Protein AF-A0A225WFZ2-F1 (afdb_monomer_lite)

Organism: NCBI:txid4795

InterPro domains:
  IPR001661 Glycoside hydrolase, family 37 [PF01204] (28-210)
  IPR001661 Glycoside hydrolase, family 37 [PTHR23403] (10-221)
  IPR008928 Six-hairpin glycosidase superfamily [SSF48208] (26-220)
  IPR012341 Six-hairpin glycosidase-like superfamily [G3DSA:1.50.10.10] (1-224)
  IPR018232 Glycoside hydrolase, family 37, conserved site [PS00927] (125-138)

Secondary structure (DSSP, 8-state):
-PBPTT--HHHHHHHHHHTT-STTT----SSS-HHHHHHHHHHHHBPPTTTTEEE---TT--TTS--HHHHT--SHHHHHHHHHHHHHHHHHEEEE-TTSB-SB---PPPS-GGG--SS--EE--STT--S-BHHHHHHHHHHHHHTT-HHHHHHHHHHHHHHHHHHSS--SBSBGGGTT---S--HHHHHHHHTB---SSSSPPB-HHHHHHHHHHHTT-HHHHHHT--

pLDDT: mean 89.44, std 10.03, range [39.66, 97.94]

Foldseek 3Di:
DWWDLPDDPVNLVVVCVVLLLDPVRDDDDPPDGSVRVVVVSCVVTHDDPLPQKDQAAQPQQDLPDQQPLLVPDPDPVSSVVLSVVSVCSRGQKIAGDPSIRDQFADFDQDPAPLLDAPGQIDGFPDDPTNWDFQVVLLVVLVSCVSSVNLRVSSSNLSRQLRCCVGLLARFRTRGNVSSVHHDPDCSVVSLQSSQWDDDPDDDTDGVVSSCVVSVVSVVSHVVVVVVVVD

Structure (mmCIF, N/CA/C/O backbone):
data_AF-A0A225WFZ2-F1
#
_entry.id   AF-A0A225WFZ2-F1
#
loop_
_atom_site.group_PDB
_atom_site.id
_atom_site.type_symbol
_atom_site.label_atom_id
_atom_site.label_alt_id
_atom_site.label_comp_id
_atom_site.label_asym_id
_atom_site.label_entity_id
_atom_site.label_seq_id
_atom_site.pdbx_PDB_ins_code
_atom_site.Cartn_x
_atom_site.Cartn_y
_atom_site.Cartn_z
_atom_site.occupancy
_atom_site.B_iso_or_equiv
_atom_site.auth_seq_id
_atom_site.auth_comp_id
_atom_site.auth_asym_id
_atom_site.auth_atom_id
_atom_site.pdbx_PDB_model_num
ATOM 1 N N . MET A 1 1 ? 12.101 -3.650 -13.078 1.00 80.81 1 MET A N 1
ATOM 2 C CA . MET A 1 1 ? 13.121 -3.213 -12.103 1.00 80.81 1 MET A CA 1
ATOM 3 C C . MET A 1 1 ? 13.179 -1.701 -12.153 1.00 80.81 1 MET A C 1
ATOM 5 O O . MET A 1 1 ? 12.912 -1.174 -13.231 1.00 80.81 1 MET A O 1
ATOM 9 N N . PRO A 1 2 ? 13.436 -1.016 -11.036 1.00 90.88 2 PRO A N 1
ATOM 10 C CA . PRO A 1 2 ? 13.579 0.431 -11.057 1.00 90.88 2 PRO A CA 1
ATOM 11 C C . PRO A 1 2 ? 14.776 0.852 -11.912 1.00 90.88 2 PRO A C 1
ATOM 13 O O . PRO A 1 2 ? 15.781 0.142 -11.961 1.00 90.88 2 PRO A O 1
ATOM 16 N N . ILE A 1 3 ? 14.630 1.958 -12.634 1.00 92.06 3 ILE A N 1
ATOM 17 C CA . ILE A 1 3 ? 15.695 2.518 -13.467 1.00 92.06 3 ILE A CA 1
ATOM 18 C C . ILE A 1 3 ? 16.583 3.379 -12.572 1.00 92.06 3 ILE A C 1
ATOM 20 O O . ILE A 1 3 ? 16.064 4.194 -11.803 1.00 92.06 3 ILE A O 1
ATOM 24 N N . LYS A 1 4 ? 17.904 3.212 -12.700 1.00 91.88 4 LYS A N 1
ATOM 25 C CA . LYS A 1 4 ? 18.883 4.029 -11.979 1.00 91.88 4 LYS A CA 1
ATOM 26 C C . LYS A 1 4 ? 18.702 5.507 -12.293 1.00 91.88 4 LYS A C 1
ATOM 28 O O . LYS A 1 4 ? 18.368 5.878 -13.416 1.00 91.88 4 LYS A O 1
ATOM 33 N N . GLU A 1 5 ? 18.988 6.363 -11.320 1.00 88.81 5 GLU A N 1
ATOM 34 C CA . GLU A 1 5 ? 18.829 7.818 -11.446 1.00 88.81 5 GLU A CA 1
ATOM 35 C C . GLU A 1 5 ? 19.565 8.403 -12.667 1.00 88.81 5 GLU A C 1
ATOM 37 O O . GLU A 1 5 ? 19.040 9.280 -13.355 1.00 88.81 5 GLU A O 1
ATOM 42 N N . ASN A 1 6 ? 20.745 7.859 -12.978 1.00 89.94 6 ASN A N 1
ATOM 43 C CA . ASN A 1 6 ? 21.595 8.248 -14.103 1.00 89.94 6 ASN A CA 1
ATOM 44 C C . ASN A 1 6 ? 21.261 7.535 -15.431 1.00 89.94 6 ASN A C 1
ATOM 46 O O . ASN A 1 6 ? 22.068 7.579 -16.357 1.00 89.94 6 ASN A O 1
ATOM 50 N N . SER A 1 7 ? 20.118 6.852 -15.522 1.00 92.62 7 SER A N 1
ATOM 51 C CA . SER A 1 7 ? 19.648 6.157 -16.724 1.00 92.62 7 SER A CA 1
ATOM 52 C C . SER A 1 7 ? 18.230 6.587 -17.110 1.00 92.62 7 SER A C 1
ATOM 54 O O . SER A 1 7 ? 17.421 7.026 -16.287 1.00 92.62 7 SER A O 1
ATOM 56 N N . SER A 1 8 ? 17.897 6.419 -18.388 1.00 92.19 8 SER A N 1
ATOM 57 C CA . SER A 1 8 ? 16.539 6.562 -18.914 1.00 92.19 8 SER A CA 1
ATOM 58 C C . SER A 1 8 ? 16.158 5.369 -19.789 1.00 92.19 8 SER A C 1
ATOM 60 O O . SER A 1 8 ? 17.014 4.610 -20.236 1.00 92.19 8 SER A O 1
ATOM 62 N N . ALA A 1 9 ? 14.862 5.214 -20.075 1.00 91.75 9 ALA A N 1
ATOM 63 C CA . ALA A 1 9 ? 14.393 4.179 -20.998 1.00 91.75 9 ALA A CA 1
ATOM 64 C C . ALA A 1 9 ? 15.054 4.295 -22.385 1.00 91.75 9 ALA A C 1
ATOM 66 O O . ALA A 1 9 ? 15.341 3.280 -23.013 1.00 91.75 9 ALA A O 1
ATOM 67 N N . PHE A 1 10 ? 15.331 5.520 -22.841 1.00 94.00 10 PHE A N 1
ATOM 68 C CA . PHE A 1 10 ? 16.025 5.761 -24.102 1.00 94.00 10 PHE A CA 1
ATOM 69 C C . PHE A 1 10 ? 17.489 5.308 -24.037 1.00 94.00 10 PHE A C 1
ATOM 71 O O . PHE A 1 10 ? 17.922 4.550 -24.902 1.00 94.00 10 PHE A O 1
ATOM 78 N N . ASP A 1 11 ? 18.221 5.691 -22.984 1.00 94.81 11 ASP A N 1
ATOM 79 C CA . ASP A 1 11 ? 19.631 5.307 -22.807 1.00 94.81 11 ASP A CA 1
ATOM 80 C C . ASP A 1 11 ? 19.796 3.786 -22.738 1.00 94.81 11 ASP A C 1
ATOM 82 O O . ASP A 1 11 ? 20.699 3.229 -23.357 1.00 94.81 11 ASP A O 1
ATOM 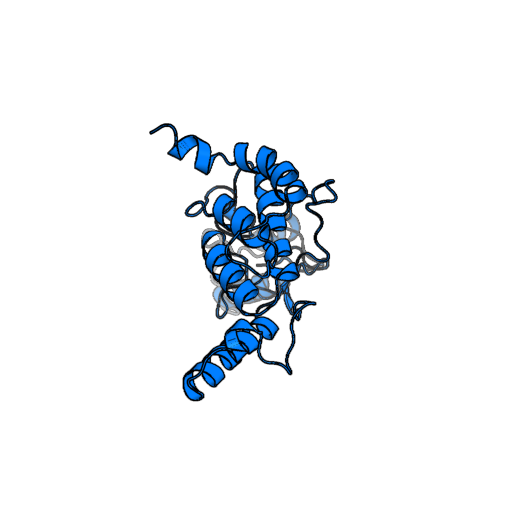86 N N . ILE A 1 12 ? 18.877 3.115 -22.035 1.00 95.38 12 ILE A N 1
ATOM 87 C CA . ILE A 1 12 ? 18.822 1.654 -21.914 1.00 95.38 12 ILE A CA 1
ATOM 88 C C . ILE A 1 12 ? 18.689 1.002 -23.291 1.00 95.38 12 ILE A C 1
ATOM 90 O O . ILE A 1 12 ? 19.426 0.070 -23.603 1.00 95.38 12 ILE A O 1
ATOM 94 N N . LEU A 1 13 ? 17.752 1.476 -24.120 1.00 95.00 13 LEU A N 1
ATOM 95 C CA . LEU A 1 13 ? 17.516 0.908 -25.449 1.00 95.00 13 LEU A CA 1
ATOM 96 C C . LEU A 1 13 ? 18.709 1.135 -26.381 1.00 95.00 13 LEU A C 1
ATOM 98 O O . LEU A 1 13 ? 19.137 0.201 -27.060 1.00 95.00 13 LEU A O 1
ATOM 102 N N . VAL A 1 14 ? 19.267 2.349 -26.380 1.00 95.62 14 VAL A N 1
ATOM 103 C CA . VAL A 1 14 ? 20.439 2.696 -27.193 1.00 95.62 14 VAL A CA 1
ATOM 104 C C . VAL A 1 14 ? 21.647 1.857 -26.790 1.00 95.62 14 VAL A C 1
ATOM 106 O O . VAL A 1 14 ? 22.334 1.316 -27.656 1.00 95.62 14 VAL A O 1
ATOM 109 N N . ASP A 1 15 ? 21.912 1.711 -25.492 1.00 95.19 15 ASP A N 1
ATOM 110 C CA . ASP A 1 15 ? 23.055 0.935 -25.025 1.00 95.19 15 ASP A CA 1
ATOM 111 C C . ASP A 1 15 ? 22.875 -0.571 -25.260 1.00 95.19 15 ASP A C 1
ATOM 113 O O . ASP A 1 15 ? 23.821 -1.244 -25.667 1.00 95.19 15 ASP A O 1
ATOM 117 N N . PHE A 1 16 ? 21.656 -1.100 -25.100 1.00 94.56 16 PHE A N 1
ATOM 118 C CA . PHE A 1 16 ? 21.354 -2.501 -25.406 1.00 94.56 16 PHE A CA 1
ATOM 119 C C . PHE A 1 16 ? 21.646 -2.842 -26.873 1.00 94.56 16 PHE A C 1
ATOM 121 O O . PHE A 1 16 ? 22.291 -3.855 -27.158 1.00 94.56 16 PHE A O 1
ATOM 128 N N . GLN A 1 17 ? 21.212 -1.972 -27.793 1.00 92.62 17 GLN A N 1
ATOM 129 C CA . GLN A 1 17 ? 21.486 -2.099 -29.226 1.00 92.62 17 GLN A CA 1
ATOM 130 C C . GLN A 1 17 ? 22.979 -1.944 -29.525 1.00 92.62 17 GLN A C 1
ATOM 132 O O . GLN A 1 17 ? 23.562 -2.771 -30.219 1.00 92.62 17 GLN A O 1
ATOM 137 N N . ARG A 1 18 ? 23.631 -0.927 -28.950 1.00 92.12 18 ARG A N 1
ATOM 138 C CA . ARG A 1 18 ? 25.067 -0.673 -29.139 1.00 92.12 18 ARG A CA 1
ATOM 139 C C . ARG A 1 18 ? 25.935 -1.852 -28.696 1.00 92.12 18 ARG A C 1
ATOM 141 O O . ARG A 1 18 ? 26.938 -2.138 -29.342 1.00 92.12 18 ARG A O 1
ATOM 148 N N . ARG A 1 19 ? 25.572 -2.515 -27.595 1.00 90.88 19 ARG A N 1
ATOM 149 C CA . ARG A 1 19 ? 26.272 -3.699 -27.076 1.00 90.88 19 ARG A CA 1
ATOM 150 C C . ARG A 1 19 ? 25.935 -4.985 -27.848 1.00 90.88 19 ARG A C 1
ATOM 152 O O . ARG A 1 19 ? 26.548 -6.008 -27.569 1.00 90.88 19 ARG A O 1
ATOM 159 N N . GLY A 1 20 ? 24.980 -4.960 -28.785 1.00 90.00 20 GLY A N 1
ATOM 160 C CA . GLY A 1 20 ? 24.591 -6.135 -29.574 1.00 90.00 20 GLY A CA 1
ATOM 161 C C . GLY A 1 20 ? 24.057 -7.285 -28.715 1.00 90.00 20 GLY A C 1
ATOM 162 O O . GLY A 1 20 ? 24.316 -8.452 -28.999 1.00 90.00 20 GLY A O 1
ATOM 163 N N . LEU A 1 21 ? 23.353 -6.968 -27.620 1.00 89.88 21 LEU A N 1
ATOM 164 C CA . LEU A 1 21 ? 22.923 -7.966 -26.629 1.00 89.88 21 LEU A CA 1
ATOM 165 C C . LEU A 1 21 ? 21.681 -8.756 -27.056 1.00 89.88 21 LEU A C 1
ATOM 167 O O . LEU A 1 21 ? 21.319 -9.731 -26.392 1.00 89.88 21 LEU A O 1
ATOM 171 N N . ALA A 1 22 ? 21.022 -8.356 -28.145 1.00 88.19 22 ALA A N 1
ATOM 172 C CA . ALA A 1 22 ? 19.899 -9.085 -28.712 1.00 88.19 22 ALA A CA 1
ATOM 173 C C . ALA A 1 22 ? 20.346 -10.470 -29.203 1.00 88.19 22 ALA A C 1
ATOM 175 O O . ALA A 1 22 ? 21.325 -10.590 -29.931 1.00 88.19 22 ALA A O 1
ATOM 176 N N . MET A 1 23 ? 19.584 -11.519 -28.884 1.00 82.44 23 MET A N 1
ATOM 177 C CA . MET A 1 23 ? 19.899 -12.894 -29.310 1.00 82.44 23 MET A CA 1
ATOM 178 C C . MET A 1 23 ? 20.019 -13.058 -30.834 1.00 82.44 23 MET A C 1
ATOM 180 O O . MET A 1 23 ? 20.709 -13.957 -31.299 1.00 82.44 23 MET A O 1
ATOM 184 N N . THR A 1 24 ? 19.344 -12.208 -31.610 1.00 84.12 24 THR A N 1
ATOM 185 C CA . THR A 1 24 ? 19.382 -12.202 -33.080 1.00 84.12 24 THR A CA 1
ATOM 186 C C . THR A 1 24 ? 20.656 -11.588 -33.657 1.00 84.12 24 THR A C 1
ATOM 188 O O . THR A 1 24 ? 20.984 -11.852 -34.808 1.00 84.12 24 THR A O 1
ATOM 191 N N . GLU A 1 25 ? 21.350 -10.760 -32.880 1.00 76.62 25 GLU A N 1
ATOM 192 C CA . GLU A 1 25 ? 22.523 -9.984 -33.308 1.00 76.62 25 GLU A CA 1
ATOM 193 C C . GLU A 1 25 ? 23.795 -10.402 -32.559 1.00 76.62 25 GLU A C 1
ATOM 195 O O . GLU A 1 25 ? 24.901 -10.052 -32.973 1.00 76.62 25 GLU A O 1
ATOM 200 N N . TYR A 1 26 ? 23.646 -11.170 -31.476 1.00 77.94 26 TYR A N 1
ATOM 201 C CA . TYR A 1 26 ? 24.745 -11.593 -30.626 1.00 77.94 26 TYR A CA 1
ATOM 202 C C . TYR A 1 26 ? 25.747 -12.459 -31.391 1.00 77.94 26 TYR A C 1
ATOM 204 O O . TYR A 1 26 ? 25.416 -13.517 -31.933 1.00 77.94 26 TYR A O 1
ATOM 212 N N . GLN A 1 27 ? 27.006 -12.031 -31.366 1.00 75.12 27 GLN A N 1
ATOM 213 C CA . GLN A 1 27 ? 28.135 -12.816 -31.841 1.00 75.12 27 GLN A CA 1
ATOM 214 C C . GLN A 1 27 ? 28.901 -13.367 -30.633 1.00 75.12 27 GLN A C 1
ATOM 216 O O . GLN A 1 27 ? 29.297 -12.581 -29.768 1.00 75.12 27 GLN A O 1
ATOM 221 N N . PRO A 1 28 ? 29.125 -14.693 -30.547 1.00 74.19 28 PRO A N 1
ATOM 222 C CA . PRO A 1 28 ? 29.852 -15.295 -29.437 1.00 74.19 28 PRO A CA 1
ATOM 223 C C . PRO A 1 28 ? 31.222 -14.642 -29.247 1.00 74.19 28 PRO A C 1
ATOM 225 O O . PRO A 1 28 ? 32.071 -14.684 -30.136 1.00 74.19 28 PRO A O 1
ATOM 228 N N . ASN A 1 29 ? 31.436 -14.052 -28.073 1.00 70.31 29 ASN A N 1
ATOM 229 C CA . ASN A 1 29 ? 32.726 -13.499 -27.679 1.00 70.31 29 ASN A CA 1
ATOM 230 C C . ASN A 1 29 ? 33.483 -14.538 -26.841 1.00 70.31 29 ASN A C 1
ATOM 232 O O . ASN A 1 29 ? 32.938 -15.095 -25.891 1.00 70.31 29 ASN A O 1
ATOM 236 N N . THR A 1 30 ? 34.750 -14.793 -27.171 1.00 63.47 30 THR A N 1
ATOM 237 C CA . THR A 1 30 ? 35.606 -15.742 -26.444 1.00 63.47 30 THR A CA 1
ATOM 238 C C . THR A 1 30 ? 36.099 -15.217 -25.092 1.00 63.47 30 THR A C 1
ATOM 240 O O . THR A 1 30 ? 36.631 -15.999 -24.311 1.00 63.47 30 THR A O 1
ATOM 243 N N . GLN A 1 31 ? 35.973 -13.912 -24.817 1.00 78.00 31 GLN A N 1
ATOM 244 C CA . GLN A 1 31 ? 36.449 -13.286 -23.575 1.00 78.00 31 GLN A CA 1
ATOM 245 C C . GLN A 1 31 ? 35.377 -13.169 -22.486 1.00 78.00 31 GLN A C 1
ATOM 247 O O . GLN A 1 31 ? 35.704 -13.307 -21.311 1.00 78.00 31 GLN A O 1
ATOM 252 N N . GLU A 1 32 ? 34.119 -12.917 -22.856 1.00 83.00 32 GLU A N 1
ATOM 253 C CA . GLU A 1 32 ? 33.027 -12.716 -21.898 1.00 83.00 32 GLU A CA 1
ATOM 254 C C . GLU A 1 32 ? 31.735 -13.380 -22.408 1.00 83.00 32 GLU A C 1
ATOM 256 O O . GLU A 1 32 ? 31.212 -12.979 -23.458 1.00 83.00 32 GLU A O 1
ATOM 261 N N . PRO A 1 33 ? 31.208 -14.385 -21.687 1.00 89.75 33 PRO A N 1
ATOM 262 C CA . PRO A 1 33 ? 29.931 -15.016 -21.999 1.00 89.75 33 PRO A CA 1
ATOM 263 C C . PRO A 1 33 ? 28.766 -14.018 -22.076 1.00 89.75 33 PRO A C 1
ATOM 265 O O . PRO A 1 33 ? 28.756 -12.990 -21.399 1.00 89.75 33 PRO A O 1
ATOM 268 N N . HIS A 1 34 ? 27.752 -14.331 -22.889 1.00 89.12 34 HIS A N 1
ATOM 269 C CA . HIS A 1 34 ? 26.573 -13.470 -23.080 1.00 89.12 34 HIS A CA 1
ATOM 270 C C . HIS A 1 34 ? 25.828 -13.161 -21.777 1.00 89.12 34 HIS A C 1
ATOM 272 O O . HIS A 1 34 ? 25.374 -12.036 -21.579 1.00 89.12 34 HIS A O 1
ATOM 278 N N . ASP A 1 35 ? 25.722 -14.136 -20.872 1.00 91.12 35 ASP A N 1
ATOM 279 C CA . ASP A 1 35 ? 25.023 -13.965 -19.600 1.00 91.12 35 ASP A CA 1
ATOM 280 C C . ASP A 1 35 ? 25.728 -12.959 -18.685 1.00 91.12 35 ASP A C 1
ATOM 282 O O . ASP A 1 35 ? 25.054 -12.182 -18.010 1.00 91.12 35 ASP A O 1
ATOM 286 N N . GLU A 1 36 ? 27.060 -12.904 -18.706 1.00 92.50 36 GLU A N 1
ATOM 287 C CA . GLU A 1 36 ? 27.821 -11.918 -17.936 1.00 92.50 36 GLU A CA 1
ATOM 288 C C . GLU A 1 36 ? 27.677 -10.505 -18.517 1.00 92.50 36 GLU A C 1
ATOM 290 O O . GLU A 1 36 ? 27.424 -9.549 -17.777 1.00 92.50 36 GLU A O 1
ATOM 295 N N . GLN A 1 37 ? 27.677 -10.378 -19.848 1.00 92.50 37 GLN A N 1
ATOM 296 C CA . GLN A 1 37 ? 27.388 -9.107 -20.521 1.00 92.50 37 GLN A CA 1
ATOM 297 C C . GLN A 1 37 ? 25.975 -8.595 -20.190 1.00 92.50 37 GLN A C 1
ATOM 299 O O . GLN A 1 37 ? 25.789 -7.402 -19.930 1.00 92.50 37 GLN A O 1
ATOM 304 N N . LEU A 1 38 ? 24.981 -9.492 -20.142 1.00 93.31 38 LEU A N 1
ATOM 305 C CA . LEU A 1 38 ? 23.614 -9.169 -19.729 1.00 93.31 38 LEU A CA 1
ATOM 306 C C . LEU A 1 38 ? 23.535 -8.767 -18.252 1.00 93.31 38 LEU A C 1
ATOM 308 O O . LEU A 1 38 ? 22.867 -7.783 -17.934 1.00 93.31 38 LEU A O 1
ATOM 312 N N . ARG A 1 39 ? 24.217 -9.480 -17.344 1.00 94.38 39 ARG A N 1
ATOM 313 C CA . ARG A 1 39 ? 24.268 -9.106 -15.918 1.00 94.38 39 ARG A CA 1
ATOM 314 C C . ARG A 1 39 ? 24.867 -7.720 -15.735 1.00 94.38 39 ARG A C 1
ATOM 316 O O . ARG A 1 39 ? 24.306 -6.916 -14.992 1.00 94.38 39 ARG A O 1
ATOM 323 N N . ARG A 1 40 ? 25.956 -7.419 -16.443 1.00 94.50 40 ARG A N 1
ATOM 324 C CA . ARG A 1 40 ? 26.591 -6.101 -16.417 1.00 94.50 40 ARG A CA 1
ATOM 325 C C . ARG A 1 40 ? 25.677 -5.018 -16.980 1.00 94.50 40 ARG A C 1
ATOM 327 O O . ARG A 1 40 ? 25.515 -3.987 -16.344 1.00 94.50 40 ARG A O 1
ATOM 334 N N . PHE A 1 41 ? 25.019 -5.265 -18.112 1.00 95.44 41 PHE A N 1
ATOM 335 C CA . PHE A 1 41 ? 24.021 -4.343 -18.661 1.00 95.44 41 PHE A CA 1
ATOM 336 C C . PHE A 1 41 ? 22.888 -4.060 -17.665 1.00 95.44 41 PHE A C 1
ATOM 338 O O . PHE A 1 41 ? 22.532 -2.904 -17.442 1.00 95.44 41 PHE A O 1
ATOM 345 N N . ILE A 1 42 ? 22.357 -5.101 -17.014 1.00 95.31 42 ILE A N 1
ATOM 346 C CA . ILE A 1 42 ? 21.333 -4.940 -15.978 1.00 95.31 42 ILE A CA 1
ATOM 347 C C . ILE A 1 42 ? 21.879 -4.092 -14.826 1.00 95.31 42 ILE A C 1
ATOM 349 O O . ILE A 1 42 ? 21.222 -3.142 -14.405 1.00 95.31 42 ILE A O 1
ATOM 353 N N . HIS A 1 43 ? 23.081 -4.404 -14.343 1.00 95.00 43 HIS A N 1
ATOM 354 C CA . HIS A 1 43 ? 23.731 -3.661 -13.272 1.00 95.00 43 HIS A CA 1
ATOM 355 C C . HIS A 1 43 ? 23.980 -2.194 -13.644 1.00 95.00 43 HIS A C 1
ATOM 357 O O . HIS A 1 43 ? 23.844 -1.327 -12.789 1.00 95.00 43 HIS A O 1
ATOM 363 N N . ASP A 1 44 ? 24.327 -1.881 -14.888 1.00 95.25 44 ASP A N 1
ATOM 364 C CA . ASP A 1 44 ? 24.638 -0.512 -15.309 1.00 95.25 44 ASP A CA 1
ATOM 365 C C . ASP A 1 44 ? 23.394 0.394 -15.330 1.00 95.25 44 ASP A C 1
ATOM 367 O O . ASP A 1 44 ? 23.517 1.596 -15.092 1.00 95.25 44 ASP A O 1
ATOM 371 N N . HIS A 1 45 ? 22.201 -0.175 -15.536 1.00 95.25 45 HIS A N 1
ATOM 372 C CA . HIS A 1 45 ? 20.978 0.594 -15.793 1.00 95.25 45 HIS A CA 1
ATOM 373 C C . HIS A 1 45 ? 19.847 0.438 -14.776 1.00 95.25 45 HIS A C 1
ATOM 375 O O . HIS A 1 45 ? 18.989 1.320 -14.676 1.00 95.25 45 HIS A O 1
ATOM 381 N N . PHE A 1 46 ? 19.804 -0.669 -14.038 1.00 95.00 46 PHE A N 1
ATOM 382 C CA . PHE A 1 46 ? 18.693 -0.985 -13.147 1.00 95.00 46 PHE A CA 1
ATOM 383 C C . PHE A 1 46 ? 19.160 -1.132 -11.707 1.00 95.00 46 PHE A C 1
ATOM 385 O O . PHE A 1 46 ? 20.207 -1.713 -11.418 1.00 95.00 46 PHE A O 1
ATOM 392 N N . ASP A 1 47 ? 18.340 -0.631 -10.793 1.00 93.19 47 ASP A N 1
ATOM 393 C CA . ASP A 1 47 ? 18.505 -0.899 -9.374 1.00 93.19 47 ASP A CA 1
ATOM 394 C C . ASP A 1 47 ? 17.921 -2.271 -9.004 1.00 93.19 47 ASP A C 1
ATOM 396 O O . ASP A 1 47 ? 17.030 -2.792 -9.697 1.00 93.19 47 ASP A O 1
ATOM 400 N N . PRO A 1 48 ? 18.377 -2.866 -7.884 1.00 91.44 48 PRO A N 1
ATOM 401 C CA . PRO A 1 48 ? 17.762 -4.068 -7.344 1.00 91.44 48 PRO A CA 1
ATOM 402 C C . PRO A 1 48 ? 16.243 -3.897 -7.188 1.00 91.44 48 PRO A C 1
ATOM 404 O O . PRO A 1 48 ? 15.769 -2.829 -6.797 1.00 91.44 48 PRO A O 1
ATOM 407 N N . PRO A 1 49 ? 15.427 -4.928 -7.463 1.00 88.69 49 PRO A N 1
ATOM 408 C CA . PRO A 1 49 ? 13.987 -4.755 -7.356 1.00 88.69 49 PRO A CA 1
ATOM 409 C C . PRO A 1 49 ? 13.573 -4.392 -5.915 1.00 88.69 49 PRO A C 1
ATOM 411 O O . PRO A 1 49 ? 14.100 -4.948 -4.954 1.00 88.69 49 PRO A O 1
ATOM 414 N N . GLY A 1 50 ? 12.597 -3.499 -5.752 1.00 87.75 50 GLY A N 1
ATOM 415 C CA . GLY A 1 50 ? 12.125 -3.032 -4.442 1.00 87.75 50 GLY A CA 1
ATOM 416 C C . GLY A 1 50 ? 12.842 -1.806 -3.875 1.00 87.75 50 GLY A C 1
ATOM 417 O O . GLY A 1 50 ? 12.390 -1.297 -2.858 1.00 87.75 50 GLY A O 1
ATOM 418 N N . THR A 1 51 ? 13.895 -1.289 -4.521 1.00 91.31 51 THR A N 1
ATOM 419 C CA . THR A 1 51 ? 14.515 -0.002 -4.134 1.00 91.31 51 THR A CA 1
ATOM 420 C C . THR A 1 51 ? 13.580 1.196 -4.301 1.00 91.31 51 THR A C 1
ATOM 422 O O . THR A 1 51 ? 13.814 2.251 -3.714 1.00 91.31 51 THR A O 1
ATOM 425 N N . ASP A 1 52 ? 12.496 1.029 -5.062 1.00 90.31 52 ASP A N 1
ATOM 426 C CA . ASP A 1 52 ? 11.439 2.022 -5.236 1.00 90.31 52 ASP A CA 1
ATOM 427 C C . ASP A 1 52 ? 10.485 2.137 -4.035 1.00 90.31 52 ASP A C 1
ATOM 429 O O . ASP A 1 52 ? 9.620 3.013 -4.021 1.00 90.31 52 ASP A O 1
ATOM 433 N N . LEU A 1 53 ? 10.674 1.316 -2.998 1.00 91.88 53 LEU A N 1
ATOM 434 C CA . LEU A 1 53 ? 9.959 1.406 -1.730 1.00 91.88 5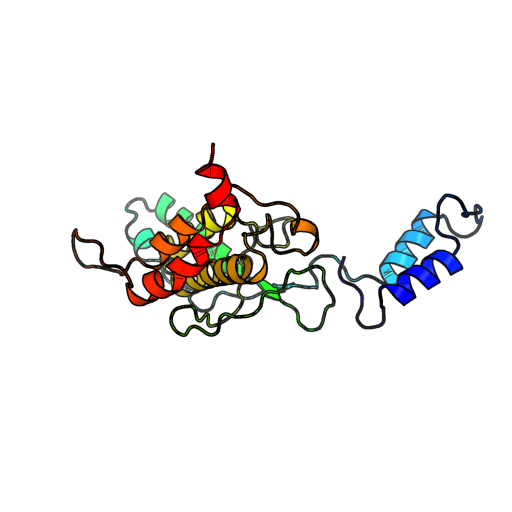3 LEU A CA 1
ATOM 435 C C . LEU A 1 53 ? 10.928 1.546 -0.555 1.00 91.88 53 LEU A C 1
ATOM 437 O O . LEU A 1 53 ? 11.925 0.832 -0.463 1.00 91.88 53 LEU A O 1
ATOM 441 N N . LEU A 1 54 ? 10.586 2.416 0.393 1.00 92.81 54 LEU A N 1
ATOM 442 C CA . LEU A 1 54 ? 11.288 2.545 1.668 1.00 92.81 54 LEU A CA 1
ATOM 443 C C . LEU A 1 54 ? 10.474 1.871 2.778 1.00 92.81 54 LEU A C 1
ATOM 445 O O . LEU A 1 54 ? 9.247 2.009 2.789 1.00 92.81 54 LEU A O 1
ATOM 449 N N . PRO A 1 55 ? 11.115 1.146 3.712 1.00 94.50 55 PRO A N 1
ATOM 450 C CA . PRO A 1 55 ? 10.429 0.633 4.889 1.00 94.50 55 PRO A CA 1
ATOM 451 C C . PRO A 1 55 ? 9.955 1.790 5.773 1.00 94.50 55 PRO A C 1
ATOM 453 O O . PRO A 1 55 ? 10.665 2.780 5.948 1.00 94.50 55 PRO A O 1
ATOM 456 N N . ILE A 1 56 ? 8.766 1.647 6.351 1.00 94.81 56 ILE A N 1
ATOM 457 C CA . ILE A 1 56 ? 8.233 2.569 7.352 1.00 94.81 56 ILE A CA 1
ATOM 458 C C . ILE A 1 56 ? 7.501 1.781 8.436 1.00 94.81 56 ILE A C 1
ATOM 460 O O . ILE A 1 56 ? 6.831 0.791 8.144 1.00 94.81 56 ILE A O 1
ATOM 464 N N . THR A 1 57 ? 7.592 2.248 9.677 1.00 95.12 57 THR A N 1
ATOM 465 C CA . THR A 1 57 ? 6.678 1.820 10.738 1.00 95.12 57 THR A CA 1
ATOM 466 C C . THR A 1 57 ? 5.392 2.637 10.611 1.00 95.12 57 THR A C 1
ATOM 468 O O . THR A 1 57 ? 5.485 3.868 10.623 1.00 95.12 57 THR A O 1
ATOM 471 N N . PRO A 1 58 ? 4.208 2.013 10.482 1.00 94.50 58 PRO A N 1
ATOM 472 C CA . PRO A 1 58 ? 2.951 2.755 10.467 1.00 94.50 58 PRO A CA 1
ATOM 473 C C . PRO A 1 58 ? 2.811 3.635 11.717 1.00 94.50 58 PRO A C 1
ATOM 475 O O . PRO A 1 58 ? 3.237 3.259 12.804 1.00 94.50 58 PRO A O 1
ATOM 478 N N . PHE A 1 59 ? 2.263 4.834 11.563 1.00 92.00 59 PHE A N 1
ATOM 479 C CA . PHE A 1 59 ? 2.345 5.890 12.581 1.00 92.00 59 PHE A CA 1
ATOM 480 C C . PHE A 1 59 ? 1.451 5.641 13.807 1.00 92.00 59 PHE A C 1
ATOM 482 O O . PHE A 1 59 ? 1.722 6.189 14.870 1.00 92.00 59 PHE A O 1
ATOM 489 N N . ASP A 1 60 ? 0.406 4.827 13.664 1.00 94.00 60 ASP A N 1
ATOM 490 C CA . ASP A 1 60 ? -0.493 4.386 14.735 1.00 94.00 60 ASP A CA 1
ATOM 491 C C . ASP A 1 60 ? -0.112 3.003 15.302 1.00 94.00 60 ASP A C 1
ATOM 493 O O . ASP A 1 60 ? -0.834 2.449 16.125 1.00 94.00 60 ASP A O 1
ATOM 497 N N . TYR A 1 61 ? 1.037 2.442 14.905 1.00 95.12 61 TYR A N 1
ATOM 498 C CA . TYR A 1 61 ? 1.551 1.191 15.464 1.00 95.12 61 TYR A CA 1
ATOM 499 C C . TYR A 1 61 ? 2.033 1.363 16.914 1.00 95.12 61 TYR A C 1
ATOM 501 O O . TYR A 1 61 ? 2.802 2.278 17.221 1.00 95.12 61 TYR A O 1
ATOM 509 N N . GLN A 1 62 ? 1.661 0.426 17.791 1.00 92.62 62 GLN A N 1
ATOM 510 C CA . GLN A 1 62 ? 2.021 0.438 19.211 1.00 92.62 62 GLN A CA 1
ATOM 511 C C . GLN A 1 62 ? 2.758 -0.845 19.618 1.00 92.62 62 GLN A C 1
ATOM 513 O O . GLN A 1 62 ? 2.156 -1.876 19.880 1.00 92.62 62 GLN A O 1
ATOM 518 N N . SER A 1 63 ? 4.085 -0.781 19.753 1.00 90.56 63 SER A N 1
ATOM 519 C CA . SER A 1 63 ? 4.915 -1.974 20.004 1.00 90.56 63 SER A CA 1
ATOM 520 C C . SER A 1 63 ? 4.853 -2.546 21.424 1.00 90.56 63 SER A C 1
ATOM 522 O O . SER A 1 63 ? 5.308 -3.669 21.643 1.00 90.56 63 SER A O 1
ATOM 524 N N . LEU A 1 64 ? 4.370 -1.774 22.402 1.00 87.19 64 LEU A N 1
ATOM 525 C CA . LEU A 1 64 ? 4.494 -2.099 23.830 1.00 87.19 64 LEU A CA 1
ATOM 526 C C . LEU A 1 64 ? 3.192 -2.575 24.479 1.00 87.19 64 LEU A C 1
ATOM 528 O O . LEU A 1 64 ? 3.225 -3.057 25.611 1.00 87.19 64 LEU A O 1
ATOM 532 N N . PHE A 1 65 ? 2.059 -2.444 23.791 1.00 89.19 65 PHE A N 1
ATOM 533 C CA . PHE A 1 65 ? 0.744 -2.718 24.358 1.00 89.19 65 PHE A CA 1
ATOM 534 C C . PHE A 1 65 ? -0.012 -3.717 23.498 1.00 89.19 65 PHE A C 1
ATOM 536 O O . PHE A 1 65 ? 0.069 -3.686 22.275 1.00 89.19 65 PHE A O 1
ATOM 543 N N . HIS A 1 66 ? -0.770 -4.595 24.150 1.00 88.56 66 HIS A N 1
ATOM 544 C CA . HIS A 1 66 ? -1.714 -5.447 23.444 1.00 88.56 66 HIS A CA 1
ATOM 545 C C . HIS A 1 66 ? -2.857 -4.571 22.914 1.00 88.56 66 HIS A C 1
ATOM 547 O O . HIS A 1 66 ? -3.483 -3.880 23.724 1.00 88.56 66 HIS A O 1
ATOM 553 N N . PRO A 1 67 ? -3.169 -4.622 21.606 1.00 93.69 67 PRO A N 1
ATOM 554 C CA . PRO A 1 67 ? -4.375 -3.994 21.075 1.00 93.69 67 PRO A CA 1
ATOM 555 C C . PRO A 1 67 ? -5.615 -4.442 21.862 1.00 93.69 67 PRO A C 1
ATOM 557 O O . PRO A 1 67 ? -5.647 -5.602 22.284 1.00 93.69 67 PRO A O 1
ATOM 560 N N . PRO A 1 68 ? -6.658 -3.610 22.048 1.00 92.19 68 PRO A N 1
ATOM 561 C CA . PRO A 1 68 ? -7.792 -3.944 22.915 1.00 92.19 68 PRO A CA 1
ATOM 562 C C . PRO A 1 68 ? -8.449 -5.297 22.602 1.00 92.19 68 PRO A C 1
ATOM 564 O O . PRO A 1 68 ? -8.752 -6.065 23.515 1.00 92.19 68 PRO A O 1
ATOM 567 N N . MET A 1 69 ? -8.602 -5.637 21.316 1.00 90.25 69 MET A N 1
ATOM 568 C CA . MET A 1 69 ? -9.145 -6.936 20.900 1.00 90.25 69 MET A CA 1
ATOM 569 C C . MET A 1 69 ? -8.219 -8.107 21.251 1.00 90.25 69 MET A C 1
ATOM 571 O O . MET A 1 69 ? -8.694 -9.157 21.674 1.00 90.25 69 MET A O 1
ATOM 575 N N . VAL A 1 70 ? -6.903 -7.923 21.115 1.00 93.44 70 VAL A N 1
ATOM 576 C CA . VAL A 1 70 ? -5.897 -8.929 21.484 1.00 93.44 70 VAL A CA 1
ATOM 577 C C . VAL A 1 70 ? -5.835 -9.086 23.005 1.00 93.44 70 VAL A C 1
ATOM 579 O O . VAL A 1 70 ? -5.792 -10.203 23.511 1.00 93.44 70 VAL A O 1
ATOM 582 N N . ALA A 1 71 ? -5.894 -7.981 23.752 1.00 93.75 71 ALA A N 1
ATOM 583 C CA . ALA A 1 71 ? -5.892 -7.978 25.212 1.00 93.75 71 ALA A CA 1
ATOM 584 C C . ALA A 1 71 ? -7.092 -8.738 25.808 1.00 93.75 71 ALA A C 1
ATOM 586 O O . ALA A 1 71 ? -6.963 -9.336 26.876 1.00 93.75 71 ALA A O 1
ATOM 587 N N . GLY A 1 72 ? -8.234 -8.741 25.109 1.00 94.00 72 GLY A N 1
ATOM 588 C CA . GLY A 1 72 ? -9.449 -9.457 25.502 1.00 94.00 72 GLY A CA 1
ATOM 589 C C . GLY A 1 72 ? -9.408 -10.981 25.315 1.00 94.00 72 GLY A C 1
ATOM 590 O O . GLY A 1 72 ? -10.331 -11.665 25.765 1.00 94.00 72 GLY A O 1
ATOM 591 N N . ILE A 1 73 ? -8.370 -11.533 24.675 1.00 95.38 73 ILE A N 1
ATOM 592 C CA . ILE A 1 73 ? -8.206 -12.983 24.507 1.00 95.38 73 ILE A CA 1
ATOM 593 C C . ILE A 1 73 ? -7.858 -13.608 25.867 1.00 95.38 73 ILE A C 1
ATOM 595 O O . ILE A 1 73 ? -6.867 -13.242 26.499 1.00 95.38 73 ILE A O 1
ATOM 599 N N . GLN A 1 74 ? -8.694 -14.551 26.314 1.00 96.94 74 GLN A N 1
ATOM 600 C CA . GLN A 1 74 ? -8.566 -15.201 27.626 1.00 96.94 74 GLN A CA 1
ATOM 601 C C . GLN A 1 74 ? -7.406 -16.197 27.684 1.00 96.94 74 GLN A C 1
ATOM 603 O O . GLN A 1 74 ? -6.719 -16.293 28.697 1.00 96.94 74 GLN A O 1
ATOM 608 N N . ASP A 1 75 ? -7.202 -16.940 26.598 1.00 97.94 75 ASP A N 1
ATOM 609 C CA . ASP A 1 75 ? -6.122 -17.912 26.485 1.00 97.94 75 ASP A CA 1
ATOM 610 C C . ASP A 1 75 ? -4.778 -17.196 26.281 1.00 97.94 75 ASP A C 1
ATOM 612 O O . ASP A 1 75 ? -4.619 -16.387 25.364 1.00 97.94 75 ASP A O 1
ATOM 616 N N . GLU A 1 76 ? -3.813 -17.467 27.159 1.00 97.00 76 GLU A N 1
ATOM 617 C CA . GLU A 1 76 ? -2.530 -16.765 27.174 1.00 97.00 76 GLU A CA 1
ATOM 618 C C . GLU A 1 76 ? -1.650 -17.102 25.963 1.00 97.00 76 GLU A C 1
ATOM 620 O O . GLU A 1 76 ? -0.979 -16.209 25.440 1.00 97.00 76 GLU A O 1
ATOM 625 N N . GLU A 1 77 ? -1.689 -18.348 25.483 1.00 97.50 77 GLU A N 1
ATOM 626 C CA . GLU A 1 77 ? -0.926 -18.787 24.312 1.00 97.50 77 GLU A CA 1
ATOM 627 C C . GLU A 1 77 ? -1.478 -18.125 23.047 1.00 97.50 77 GLU A C 1
ATOM 629 O O . GLU A 1 77 ? -0.727 -17.520 22.277 1.00 97.50 77 GLU A O 1
ATOM 634 N N . LEU A 1 78 ? -2.804 -18.142 22.875 1.00 96.69 78 LEU A N 1
ATOM 635 C CA . LEU A 1 78 ? -3.460 -17.488 21.743 1.00 96.69 78 LEU A CA 1
ATOM 636 C C . LEU A 1 78 ? -3.288 -15.969 21.775 1.00 96.69 78 LEU A C 1
ATOM 638 O O . LEU A 1 78 ? -3.100 -15.351 20.726 1.00 96.69 78 LEU A O 1
ATOM 642 N N . ARG A 1 79 ? -3.317 -15.357 22.963 1.00 96.88 79 ARG A N 1
ATOM 643 C CA . ARG A 1 79 ? -3.045 -13.925 23.127 1.00 96.88 79 ARG A CA 1
ATOM 644 C C . ARG A 1 79 ? -1.608 -13.582 22.740 1.00 96.88 79 ARG A C 1
ATOM 646 O O . ARG A 1 79 ? -1.398 -12.599 22.031 1.00 96.88 79 ARG A O 1
ATOM 653 N N . GLY A 1 80 ? -0.638 -14.390 23.170 1.00 96.19 80 GLY A N 1
ATOM 654 C CA . GLY A 1 80 ? 0.769 -14.234 22.799 1.00 96.19 80 GLY A CA 1
ATOM 655 C C . GLY A 1 80 ? 0.973 -14.346 21.290 1.00 96.19 80 GLY A C 1
ATOM 656 O O . GLY A 1 80 ? 1.548 -13.448 20.678 1.00 96.19 80 GLY A O 1
ATOM 657 N N . TRP A 1 81 ? 0.404 -15.382 20.673 1.00 96.50 81 TRP A N 1
ATOM 658 C CA . TRP A 1 81 ? 0.440 -15.575 19.223 1.00 96.50 81 TRP A CA 1
ATOM 659 C C . TRP A 1 81 ? -0.206 -14.413 18.451 1.00 96.50 81 TRP A C 1
ATOM 661 O O . TRP A 1 81 ? 0.369 -13.906 17.487 1.00 96.50 81 TRP A O 1
ATOM 671 N N . ALA A 1 82 ? -1.374 -13.933 18.890 1.00 95.81 82 ALA A N 1
ATOM 672 C CA . ALA A 1 82 ? -2.045 -12.790 18.271 1.00 95.81 82 ALA A CA 1
ATOM 673 C C . ALA A 1 82 ? -1.223 -11.496 18.406 1.00 95.81 82 ALA A C 1
ATOM 675 O O . ALA A 1 82 ? -1.184 -10.680 17.482 1.00 95.81 82 ALA A O 1
ATOM 676 N N . PHE A 1 83 ? -0.520 -11.315 19.525 1.00 96.06 83 PHE A N 1
ATOM 677 C CA . PHE A 1 83 ? 0.403 -10.196 19.692 1.00 96.06 83 PHE A CA 1
ATOM 678 C C . PHE A 1 83 ? 1.653 -10.334 18.815 1.00 96.06 83 PHE A C 1
ATOM 680 O O . PHE A 1 83 ? 2.150 -9.339 18.289 1.00 96.06 83 PHE A O 1
ATOM 687 N N . ASP A 1 84 ? 2.144 -11.550 18.585 1.00 95.19 84 ASP A N 1
ATOM 688 C CA . ASP A 1 84 ? 3.229 -11.779 17.632 1.00 95.19 84 ASP A CA 1
ATOM 689 C C . ASP A 1 84 ? 2.810 -11.449 16.196 1.00 95.19 84 ASP A C 1
ATOM 691 O O . ASP A 1 84 ? 3.599 -10.847 15.468 1.00 95.19 84 ASP A O 1
ATOM 695 N N . LEU A 1 85 ? 1.558 -11.724 15.806 1.00 94.06 85 LEU A N 1
ATOM 696 C CA . LEU A 1 85 ? 1.013 -11.249 14.529 1.00 94.06 85 LEU A CA 1
ATOM 697 C C . LEU A 1 85 ? 0.971 -9.720 14.449 1.00 94.06 85 LEU A C 1
ATOM 699 O O . LEU A 1 85 ? 1.375 -9.154 13.434 1.00 94.06 85 LEU A O 1
ATOM 703 N N . HIS A 1 86 ? 0.540 -9.045 15.519 1.00 95.81 86 HIS A N 1
ATOM 704 C CA . HIS A 1 86 ? 0.534 -7.581 15.585 1.00 95.81 86 HIS A CA 1
ATOM 705 C C . HIS A 1 86 ? 1.928 -6.987 15.319 1.00 95.81 86 HIS A C 1
ATOM 707 O O . HIS A 1 86 ? 2.067 -6.030 14.555 1.00 95.81 86 HIS A O 1
ATOM 713 N N . LYS A 1 87 ? 2.986 -7.592 15.875 1.00 95.44 87 LYS A N 1
ATOM 714 C CA . LYS A 1 87 ? 4.370 -7.120 15.690 1.00 95.44 87 LYS A CA 1
ATOM 715 C C . LYS A 1 87 ? 4.830 -7.137 14.231 1.00 95.44 87 LYS A C 1
ATOM 717 O O . LYS A 1 87 ? 5.717 -6.369 13.859 1.00 95.44 87 LYS A O 1
ATOM 722 N N . ILE A 1 88 ? 4.241 -7.984 13.385 1.00 94.56 88 ILE A N 1
ATOM 723 C CA . ILE A 1 88 ? 4.634 -8.100 11.975 1.00 94.56 88 ILE A CA 1
ATOM 724 C C . ILE A 1 88 ? 4.343 -6.796 11.215 1.00 94.56 88 ILE A C 1
ATOM 726 O O . ILE A 1 88 ? 5.129 -6.431 10.332 1.00 94.56 88 ILE A O 1
ATOM 730 N N . TRP A 1 89 ? 3.295 -6.043 11.583 1.00 95.38 89 TRP A N 1
ATOM 731 C CA . TRP A 1 89 ? 2.912 -4.792 10.910 1.00 95.38 89 TRP A CA 1
ATOM 732 C C . TRP A 1 89 ? 4.032 -3.753 10.869 1.00 95.38 89 TRP A C 1
ATOM 734 O O . TRP A 1 89 ? 4.183 -3.056 9.864 1.00 95.38 89 TRP A O 1
ATOM 744 N N . GLN A 1 90 ? 4.882 -3.721 11.899 1.00 94.94 90 GLN A N 1
ATOM 745 C CA . GLN A 1 90 ? 6.072 -2.870 11.947 1.00 94.94 90 GLN A CA 1
ATOM 746 C C . GLN A 1 90 ? 6.999 -3.077 10.740 1.00 94.94 90 GLN A C 1
ATOM 748 O O . GLN A 1 90 ? 7.641 -2.141 10.273 1.00 94.94 90 GLN A O 1
ATOM 753 N N . SER A 1 91 ? 7.082 -4.309 10.233 1.00 93.25 91 SER A N 1
ATOM 754 C CA . SER A 1 91 ? 8.013 -4.699 9.170 1.00 93.25 91 SER A CA 1
ATOM 755 C C . SER A 1 91 ? 7.414 -4.651 7.763 1.00 93.25 91 SER A C 1
ATOM 757 O O . SER A 1 91 ? 8.161 -4.671 6.778 1.00 93.25 91 SER A O 1
ATOM 759 N N . LEU A 1 92 ? 6.085 -4.585 7.644 1.00 95.44 92 LEU A N 1
ATOM 760 C CA . LEU A 1 92 ? 5.372 -4.663 6.364 1.00 95.44 92 LEU A CA 1
ATOM 761 C C . LEU A 1 92 ? 5.028 -3.292 5.767 1.00 95.44 92 LEU A C 1
ATOM 763 O O . LEU A 1 92 ? 4.702 -3.218 4.582 1.00 95.44 92 LEU A O 1
ATOM 767 N N . GLY A 1 93 ? 5.148 -2.211 6.542 1.00 94.94 93 GLY A N 1
ATOM 768 C CA . GLY A 1 93 ? 4.912 -0.845 6.073 1.00 94.94 93 GLY A CA 1
ATOM 769 C C . GLY A 1 93 ? 5.927 -0.381 5.032 1.00 94.94 93 GLY A C 1
ATOM 770 O O . GLY A 1 93 ? 7.142 -0.517 5.203 1.00 94.94 93 GLY A O 1
ATOM 771 N N . ARG A 1 94 ? 5.437 0.172 3.925 1.00 94.12 94 ARG A N 1
ATOM 772 C CA . ARG A 1 94 ? 6.232 0.729 2.827 1.00 94.12 94 ARG A CA 1
ATOM 773 C C . ARG A 1 94 ? 5.705 2.099 2.417 1.00 94.12 94 ARG A C 1
ATOM 775 O O . ARG A 1 94 ? 4.502 2.331 2.435 1.00 94.12 94 ARG A O 1
ATOM 782 N N . ILE A 1 95 ? 6.600 2.980 1.986 1.00 92.62 95 ILE A N 1
ATOM 783 C CA . ILE A 1 95 ? 6.267 4.226 1.281 1.00 92.62 95 ILE A CA 1
ATOM 784 C C . ILE A 1 95 ? 7.039 4.300 -0.031 1.00 92.62 95 ILE A C 1
ATOM 786 O O . ILE A 1 95 ? 8.083 3.666 -0.182 1.00 92.62 95 ILE A O 1
ATOM 790 N N . HIS A 1 96 ? 6.535 5.090 -0.974 1.00 90.69 96 HIS A N 1
ATOM 791 C CA . HIS A 1 96 ? 7.239 5.367 -2.222 1.00 90.69 96 HIS A CA 1
ATOM 792 C C . HIS A 1 96 ? 8.595 6.035 -1.955 1.00 90.69 96 HIS A C 1
ATOM 794 O O . HIS A 1 96 ? 8.676 6.989 -1.180 1.00 90.69 96 HIS A O 1
ATOM 800 N N . ASN A 1 97 ? 9.643 5.551 -2.622 1.00 91.06 97 ASN A N 1
ATOM 801 C CA . ASN A 1 97 ? 10.927 6.232 -2.697 1.00 91.06 97 ASN A CA 1
ATOM 802 C C . ASN A 1 97 ? 10.902 7.265 -3.844 1.00 91.06 97 ASN A C 1
ATOM 804 O O . ASN A 1 97 ? 11.026 6.867 -5.002 1.00 91.06 97 ASN A O 1
ATOM 808 N N . PRO A 1 98 ? 10.787 8.578 -3.566 1.00 86.94 98 PRO A N 1
ATOM 809 C CA . PRO A 1 98 ? 10.639 9.591 -4.614 1.00 86.94 98 PRO A CA 1
ATOM 810 C C . PRO A 1 98 ? 11.880 9.737 -5.506 1.00 86.94 98 PRO A C 1
ATOM 812 O O . PRO A 1 98 ? 11.785 10.297 -6.594 1.00 86.94 98 PRO A O 1
ATOM 815 N N . ASN A 1 99 ? 13.033 9.229 -5.062 1.00 86.38 99 ASN A N 1
ATOM 816 C CA . ASN A 1 99 ? 14.301 9.341 -5.780 1.00 86.38 99 ASN A CA 1
ATOM 817 C C . ASN A 1 99 ? 14.505 8.222 -6.809 1.00 86.38 99 ASN A C 1
ATOM 819 O O . ASN A 1 99 ? 15.503 8.213 -7.523 1.00 86.38 99 ASN A O 1
ATOM 823 N N . VAL A 1 100 ? 13.586 7.257 -6.883 1.00 85.00 100 VAL A N 1
ATOM 824 C CA . VAL A 1 100 ? 13.735 6.079 -7.733 1.00 85.00 100 VAL A CA 1
ATOM 825 C C . VAL A 1 100 ? 12.638 6.057 -8.788 1.00 85.00 100 VAL A C 1
ATOM 827 O O . VAL A 1 100 ? 11.445 6.057 -8.488 1.00 85.00 100 VAL A O 1
ATOM 830 N N . LYS A 1 101 ? 13.040 5.972 -10.059 1.00 84.19 101 LYS A N 1
ATOM 831 C CA . LYS A 1 101 ? 12.113 5.825 -11.186 1.00 84.19 101 LYS A CA 1
ATOM 832 C C . LYS A 1 101 ? 11.667 4.369 -11.281 1.00 84.19 101 LYS A C 1
ATOM 834 O O . LYS A 1 101 ? 12.277 3.538 -11.955 1.00 84.19 101 LYS A O 1
ATOM 839 N N . GLY A 1 102 ? 10.621 4.059 -10.527 1.00 83.56 102 GLY A N 1
ATOM 840 C CA . GLY A 1 102 ? 10.050 2.725 -10.420 1.00 83.56 102 GLY A CA 1
ATOM 841 C C . GLY A 1 102 ? 8.890 2.459 -11.373 1.00 83.56 102 GLY A C 1
ATOM 842 O O . GLY A 1 102 ? 8.454 3.297 -12.155 1.00 83.56 102 GLY A O 1
ATOM 843 N N . SER A 1 103 ? 8.350 1.251 -11.242 1.00 86.44 103 SER A N 1
ATOM 844 C CA . SER A 1 103 ? 7.088 0.851 -11.885 1.00 86.44 103 SER A CA 1
ATOM 845 C C . SER A 1 103 ? 5.884 1.033 -10.960 1.00 86.44 103 SER A C 1
ATOM 847 O O . SER A 1 103 ? 4.812 0.507 -11.253 1.00 86.44 103 SER A O 1
ATOM 849 N N . LEU A 1 104 ? 6.073 1.693 -9.811 1.00 89.12 104 LEU A N 1
ATOM 850 C CA . LEU A 1 104 ? 4.997 1.959 -8.863 1.00 89.12 104 LEU A CA 1
ATOM 851 C C . LEU A 1 104 ? 3.913 2.799 -9.520 1.00 89.12 104 LEU A C 1
ATOM 853 O O . LEU A 1 104 ? 4.186 3.761 -10.237 1.00 89.12 104 LEU A O 1
ATOM 857 N N . LEU A 1 105 ? 2.677 2.393 -9.272 1.00 89.38 105 LEU A N 1
ATOM 858 C CA . LEU A 1 105 ? 1.515 3.094 -9.765 1.00 89.38 105 LEU A CA 1
ATOM 859 C C . LEU A 1 105 ? 1.190 4.246 -8.822 1.00 89.38 105 LEU A C 1
ATOM 861 O O . LEU A 1 105 ? 0.759 4.027 -7.686 1.00 89.38 105 LEU A O 1
ATOM 865 N N . ASN A 1 106 ? 1.386 5.461 -9.318 1.00 86.81 106 ASN A N 1
ATOM 866 C CA . ASN A 1 106 ? 0.986 6.675 -8.627 1.00 86.81 106 ASN A CA 1
ATOM 867 C C . ASN A 1 106 ? -0.455 7.024 -8.987 1.00 86.81 106 ASN A C 1
ATOM 869 O O . ASN A 1 106 ? -0.861 6.849 -10.132 1.00 86.81 106 ASN A O 1
ATOM 873 N N . SER A 1 107 ? -1.180 7.536 -8.002 1.00 87.06 107 SER A N 1
ATOM 874 C CA . SER A 1 107 ? -2.485 8.161 -8.167 1.00 87.06 107 SER A CA 1
ATOM 875 C C . SER A 1 107 ? -2.451 9.591 -7.647 1.00 87.06 107 SER A C 1
ATOM 877 O O . SER A 1 107 ? -1.665 9.938 -6.757 1.00 87.06 107 SER A O 1
ATOM 879 N N . ARG A 1 108 ? -3.313 10.438 -8.197 1.00 88.81 108 ARG A N 1
ATOM 880 C CA . ARG A 1 108 ? -3.585 11.772 -7.683 1.00 88.81 108 ARG A CA 1
ATOM 881 C C . ARG A 1 108 ? -4.318 11.644 -6.357 1.00 88.81 108 ARG A C 1
ATOM 883 O O . ARG A 1 108 ? -5.310 10.927 -6.250 1.00 88.81 108 ARG A O 1
ATOM 890 N N . LYS A 1 109 ? -3.836 12.386 -5.360 1.00 88.12 109 LYS A N 1
ATOM 891 C CA . LYS A 1 109 ? -4.556 12.546 -4.098 1.00 88.12 109 LYS A CA 1
ATOM 892 C C . LYS A 1 109 ? -5.909 13.197 -4.363 1.00 88.12 109 LYS A C 1
ATOM 894 O O . LYS A 1 109 ? -6.008 14.097 -5.199 1.00 88.12 109 LYS A O 1
ATOM 899 N N . LEU A 1 110 ? -6.926 12.735 -3.646 1.00 89.38 110 LEU A N 1
ATOM 900 C CA . LEU A 1 110 ? -8.254 13.333 -3.687 1.00 89.38 110 LEU A CA 1
ATOM 901 C C . LEU A 1 110 ? -8.225 14.679 -2.963 1.00 89.38 110 LEU A C 1
ATOM 903 O O . LEU A 1 110 ? -7.672 14.782 -1.870 1.00 89.38 110 LEU A O 1
ATOM 907 N N . ASP A 1 111 ? -8.832 15.692 -3.573 1.00 87.94 111 ASP A N 1
ATOM 908 C CA . ASP A 1 111 ? -9.076 16.994 -2.946 1.00 87.94 111 ASP A CA 1
ATOM 909 C C . ASP A 1 111 ? -10.392 16.936 -2.156 1.00 87.94 111 ASP A C 1
ATOM 911 O O . ASP A 1 111 ? -11.356 17.626 -2.468 1.00 87.94 111 ASP A O 1
ATOM 915 N N . GLU A 1 112 ? -10.460 16.001 -1.204 1.00 89.56 112 GLU A N 1
ATOM 916 C CA . GLU A 1 112 ? -11.641 15.752 -0.379 1.00 89.56 112 GLU A CA 1
ATOM 917 C C . GLU A 1 112 ? -11.219 15.551 1.084 1.00 89.56 112 GLU A C 1
ATOM 919 O O . GLU A 1 112 ? -10.585 14.536 1.402 1.00 89.56 112 GLU A O 1
ATOM 924 N N . PRO A 1 113 ? -11.534 16.498 1.992 1.00 87.94 113 PRO A N 1
ATOM 925 C CA . PRO A 1 113 ? -11.034 16.488 3.364 1.00 87.94 113 PRO A CA 1
ATOM 926 C C . PRO A 1 113 ? -11.317 15.198 4.132 1.00 87.94 113 PRO A C 1
ATOM 928 O O . PRO A 1 113 ? -10.431 14.705 4.835 1.00 87.94 113 PRO A O 1
ATOM 931 N N . SER A 1 114 ? -12.504 14.615 3.960 1.00 88.19 114 SER A N 1
ATOM 932 C CA . SER A 1 114 ? -12.914 13.387 4.650 1.00 88.19 114 SER A CA 1
ATOM 933 C C . SER A 1 114 ? -12.182 12.146 4.116 1.00 88.19 114 SER A C 1
ATOM 935 O O . SER A 1 114 ? -12.121 11.122 4.794 1.00 88.19 11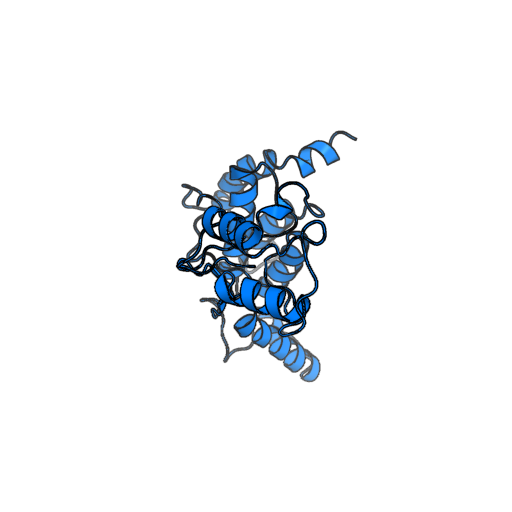4 SER A O 1
ATOM 937 N N . LEU A 1 115 ? -11.568 12.229 2.928 1.00 88.81 115 LEU A N 1
ATOM 938 C CA . LEU A 1 115 ? -10.751 11.171 2.316 1.00 88.81 115 LEU A CA 1
ATOM 939 C C . LEU A 1 115 ? -9.243 11.428 2.453 1.00 88.81 115 LEU A C 1
ATOM 941 O O . LEU A 1 115 ? -8.426 10.698 1.879 1.00 88.81 115 LEU A O 1
ATOM 945 N N . ASN A 1 116 ? -8.843 12.420 3.251 1.00 82.56 116 ASN A N 1
ATOM 946 C CA . ASN A 1 116 ? -7.434 12.682 3.497 1.00 82.56 116 ASN A CA 1
ATOM 947 C C . ASN A 1 116 ? -6.749 11.517 4.214 1.00 82.56 116 ASN A C 1
ATOM 949 O O . ASN A 1 116 ? -7.320 10.809 5.044 1.00 82.56 116 ASN A O 1
ATOM 953 N N . ARG A 1 117 ? -5.468 11.344 3.897 1.00 80.50 117 ARG A N 1
ATOM 954 C CA . ARG A 1 117 ? -4.590 10.357 4.524 1.00 80.50 117 ARG A CA 1
ATOM 955 C C . ARG A 1 117 ? -3.273 11.015 4.929 1.00 80.50 117 ARG A C 1
ATOM 957 O O . ARG A 1 117 ? -2.719 11.783 4.136 1.00 80.50 117 ARG A O 1
ATOM 964 N N . PRO A 1 118 ? -2.752 10.721 6.134 1.00 70.94 118 PRO A N 1
ATOM 965 C CA . PRO A 1 118 ? -1.560 11.388 6.658 1.00 70.94 118 PRO A CA 1
ATOM 966 C C . PRO A 1 118 ? -0.303 11.029 5.858 1.00 70.94 118 PRO A C 1
ATOM 968 O O . PRO A 1 118 ? 0.582 11.862 5.673 1.00 70.94 118 PRO A O 1
ATOM 971 N N . ALA A 1 119 ? -0.237 9.803 5.338 1.00 74.75 119 ALA A N 1
ATOM 972 C CA . ALA A 1 119 ? 0.856 9.330 4.506 1.00 74.75 119 ALA A CA 1
ATOM 973 C C . ALA A 1 119 ? 0.382 8.245 3.535 1.00 74.75 119 ALA A C 1
ATOM 975 O O . ALA A 1 119 ? -0.613 7.557 3.775 1.00 74.75 119 ALA A O 1
ATOM 976 N N . ASN A 1 120 ? 1.143 8.059 2.455 1.00 82.12 120 ASN A N 1
ATOM 977 C CA . ASN A 1 120 ? 0.896 7.010 1.471 1.00 82.12 120 ASN A CA 1
ATOM 978 C C . ASN A 1 120 ? 1.529 5.685 1.902 1.00 82.12 120 ASN A C 1
ATOM 980 O O . ASN A 1 120 ? 2.348 5.116 1.180 1.00 82.12 120 ASN A O 1
ATOM 984 N N . VAL A 1 121 ? 1.188 5.242 3.115 1.00 91.00 121 VAL A N 1
ATOM 985 C CA . VAL A 1 121 ? 1.657 3.963 3.648 1.00 91.00 121 VAL A CA 1
ATOM 986 C C . VAL A 1 121 ? 0.931 2.840 2.923 1.00 91.00 121 VAL A C 1
ATOM 988 O O . VAL A 1 121 ? -0.295 2.786 2.882 1.00 91.00 121 VAL A O 1
ATOM 991 N N . LEU A 1 122 ? 1.718 1.940 2.355 1.00 90.56 122 LEU A N 1
ATOM 992 C CA . LEU A 1 122 ? 1.285 0.672 1.799 1.00 90.56 122 LEU A CA 1
ATOM 993 C C . LEU A 1 122 ? 1.705 -0.425 2.774 1.00 90.56 122 LEU A C 1
ATOM 995 O O . LEU A 1 122 ? 2.778 -0.352 3.369 1.00 90.56 122 LEU A O 1
ATOM 999 N N . ILE A 1 123 ? 0.896 -1.467 2.902 1.00 94.12 123 ILE A N 1
ATOM 1000 C CA . ILE A 1 123 ? 1.280 -2.683 3.619 1.00 94.12 123 ILE A CA 1
ATOM 1001 C C . ILE A 1 123 ? 1.423 -3.781 2.575 1.00 94.12 123 ILE A C 1
ATOM 1003 O O . ILE A 1 123 ? 0.502 -4.029 1.797 1.00 94.12 123 ILE A O 1
ATOM 1007 N N . VAL A 1 124 ? 2.601 -4.400 2.514 1.00 92.50 124 VAL A N 1
ATOM 1008 C CA . VAL A 1 124 ? 2.846 -5.518 1.594 1.00 92.50 124 VAL A CA 1
ATOM 1009 C C . VAL A 1 124 ? 2.494 -6.848 2.269 1.00 92.50 124 VAL A C 1
ATOM 1011 O O . VAL A 1 124 ? 2.691 -6.964 3.477 1.00 92.50 124 VAL A O 1
ATOM 1014 N N . PRO A 1 125 ? 2.066 -7.884 1.523 1.00 87.44 125 PRO A N 1
ATOM 1015 C CA . PRO A 1 125 ? 1.792 -9.210 2.095 1.00 87.44 125 PRO A CA 1
ATOM 1016 C C . PRO A 1 125 ? 3.006 -9.880 2.766 1.00 87.44 125 PRO A C 1
ATOM 1018 O O . PRO A 1 125 ? 2.852 -10.783 3.582 1.00 87.44 125 PRO A O 1
ATOM 1021 N N . GLY A 1 126 ? 4.226 -9.450 2.420 1.00 85.19 126 GLY A N 1
ATOM 1022 C CA . GLY A 1 126 ? 5.479 -9.980 2.958 1.00 85.19 126 GLY A CA 1
ATOM 1023 C C . GLY A 1 126 ? 6.213 -10.931 2.007 1.00 85.19 126 GLY A C 1
ATOM 1024 O O . GLY A 1 126 ? 5.797 -11.194 0.876 1.00 85.19 126 GLY A O 1
ATOM 1025 N N . GLY A 1 127 ? 7.376 -11.420 2.445 1.00 85.38 127 GLY A N 1
ATOM 1026 C CA . GLY A 1 127 ? 8.218 -12.318 1.653 1.00 85.38 127 GLY A CA 1
ATOM 1027 C C . GLY A 1 127 ? 8.721 -11.679 0.353 1.00 85.38 127 GLY A C 1
ATOM 1028 O O . GLY A 1 127 ? 9.415 -10.663 0.368 1.00 85.38 127 GLY A O 1
ATOM 1029 N N . ARG A 1 128 ? 8.402 -12.297 -0.791 1.00 83.81 128 ARG A N 1
ATOM 1030 C CA . ARG A 1 128 ? 8.861 -11.833 -2.114 1.00 83.81 128 ARG A CA 1
ATOM 1031 C C . ARG A 1 128 ? 8.037 -10.682 -2.698 1.00 83.81 128 ARG A C 1
ATOM 1033 O O . ARG A 1 128 ? 8.463 -10.112 -3.699 1.00 83.81 128 ARG A O 1
ATOM 1040 N N . PHE A 1 129 ? 6.874 -10.374 -2.122 1.00 84.81 129 PHE A N 1
ATOM 1041 C CA . PHE A 1 129 ? 5.955 -9.365 -2.647 1.00 84.81 129 PHE A CA 1
ATOM 1042 C C . PHE A 1 129 ? 6.407 -7.956 -2.261 1.00 84.81 129 PHE A C 1
ATOM 1044 O O . PHE A 1 129 ? 6.755 -7.690 -1.110 1.00 84.81 129 PHE A O 1
ATOM 1051 N N . ARG A 1 130 ? 6.434 -7.055 -3.248 1.00 85.50 130 ARG A N 1
ATOM 1052 C CA . ARG A 1 130 ? 7.007 -5.702 -3.133 1.00 85.50 130 ARG A CA 1
ATOM 1053 C C . ARG A 1 130 ? 6.031 -4.635 -3.625 1.00 85.50 130 ARG A C 1
ATOM 1055 O O . ARG A 1 130 ? 6.451 -3.573 -4.068 1.00 85.50 130 ARG A O 1
ATOM 1062 N N . GLU A 1 131 ? 4.739 -4.924 -3.580 1.00 88.62 131 GLU A N 1
ATOM 1063 C CA . GLU A 1 131 ? 3.661 -3.999 -3.915 1.00 88.62 131 GLU A CA 1
ATOM 1064 C C . GLU A 1 131 ? 2.409 -4.350 -3.112 1.00 88.62 131 GLU A C 1
ATOM 1066 O O . GLU A 1 131 ? 2.309 -5.441 -2.545 1.00 88.62 131 GLU A O 1
ATOM 1071 N N . SER A 1 132 ? 1.470 -3.406 -3.057 1.00 90.31 132 SER A N 1
ATOM 1072 C CA . SER A 1 132 ? 0.110 -3.672 -2.606 1.00 90.31 132 SER A CA 1
ATOM 1073 C C . SER A 1 132 ? -0.629 -4.533 -3.629 1.00 90.31 132 SER A C 1
ATOM 1075 O O . SER A 1 132 ? -0.406 -4.398 -4.835 1.00 90.31 132 SER A O 1
ATOM 1077 N N . TYR A 1 133 ? -1.523 -5.382 -3.128 1.00 94.19 133 TYR A N 1
ATOM 1078 C CA . TYR A 1 133 ? -2.450 -6.195 -3.911 1.00 94.19 133 TYR A CA 1
ATOM 1079 C C . TYR A 1 133 ? -3.873 -5.914 -3.438 1.00 94.19 133 TYR A C 1
ATOM 1081 O O . TYR A 1 133 ? -4.106 -5.760 -2.235 1.00 94.19 133 TYR A O 1
ATOM 1089 N N . TYR A 1 134 ? -4.812 -5.799 -4.373 1.00 94.69 134 TYR A N 1
ATOM 1090 C CA . TYR A 1 134 ? -6.148 -5.290 -4.075 1.00 94.69 134 TYR A CA 1
ATOM 1091 C C . TYR A 1 134 ? -6.910 -6.176 -3.084 1.00 94.69 134 TYR A C 1
ATOM 1093 O O . TYR A 1 134 ? -7.223 -5.719 -1.987 1.00 94.69 134 TYR A O 1
ATOM 1101 N N . TRP A 1 135 ? -7.168 -7.443 -3.410 1.00 94.38 135 TRP A N 1
ATOM 1102 C CA . TRP A 1 135 ? -7.954 -8.310 -2.519 1.00 94.38 135 TRP A CA 1
ATOM 1103 C C . TRP A 1 135 ? -7.210 -8.657 -1.211 1.00 94.38 135 TRP A C 1
ATOM 1105 O O . TRP A 1 135 ? -7.843 -8.758 -0.163 1.00 94.38 135 TRP A O 1
ATOM 1115 N N . ASP A 1 136 ? -5.871 -8.750 -1.222 1.00 95.06 136 ASP A N 1
ATOM 1116 C CA . ASP A 1 136 ? -5.043 -8.921 -0.020 1.00 95.06 136 ASP A CA 1
ATOM 1117 C C . ASP A 1 136 ? -5.228 -7.741 0.947 1.00 95.06 136 ASP A C 1
ATOM 1119 O O . ASP A 1 136 ? -5.233 -7.928 2.167 1.00 95.06 136 ASP A O 1
ATOM 1123 N N . SER A 1 137 ? -5.443 -6.531 0.412 1.00 95.94 137 SER A N 1
ATOM 1124 C CA . SER A 1 137 ? -5.680 -5.332 1.223 1.00 95.94 137 SER A CA 1
ATOM 1125 C C . SER A 1 137 ? -6.924 -5.460 2.102 1.00 95.94 137 SER A C 1
ATOM 1127 O O . SER A 1 137 ? -6.940 -4.873 3.177 1.00 95.94 137 SER A O 1
ATOM 1129 N N . TYR A 1 138 ? -7.924 -6.265 1.718 1.00 96.81 138 TYR A N 1
ATOM 1130 C CA . TYR A 1 138 ? -9.103 -6.512 2.556 1.00 96.81 138 TYR A CA 1
ATOM 1131 C C . TYR A 1 138 ? -8.708 -7.130 3.903 1.00 96.81 138 TYR A C 1
ATOM 1133 O O . TYR A 1 138 ? -9.065 -6.630 4.970 1.00 96.81 138 TYR A O 1
ATOM 1141 N N . TRP A 1 139 ? -7.927 -8.209 3.850 1.00 96.19 139 TRP A N 1
ATOM 1142 C CA . TRP A 1 139 ? -7.491 -8.950 5.032 1.00 96.19 139 TRP A CA 1
ATOM 1143 C C . TRP A 1 139 ? -6.493 -8.148 5.862 1.00 96.19 139 TRP A C 1
ATOM 1145 O O . TRP A 1 139 ? -6.531 -8.191 7.090 1.00 96.19 139 TRP A O 1
ATOM 1155 N N . ILE A 1 140 ? -5.644 -7.367 5.192 1.00 96.62 140 ILE A N 1
ATOM 1156 C CA . ILE A 1 140 ? -4.743 -6.419 5.845 1.00 96.62 140 ILE A CA 1
ATOM 1157 C C . ILE A 1 140 ? -5.544 -5.364 6.616 1.00 96.62 140 ILE A C 1
ATOM 1159 O O . ILE A 1 140 ? -5.279 -5.161 7.795 1.00 96.62 140 ILE A O 1
ATOM 1163 N N . VAL A 1 141 ? -6.539 -4.724 5.992 1.00 97.25 141 VAL A N 1
ATOM 1164 C CA . VAL A 1 141 ? -7.397 -3.716 6.640 1.00 97.25 141 VAL A CA 1
ATOM 1165 C C . VAL A 1 141 ? -8.085 -4.304 7.872 1.00 97.25 141 VAL A C 1
ATOM 1167 O O . VAL A 1 141 ? -8.026 -3.701 8.939 1.00 97.25 141 VAL A O 1
ATOM 1170 N N . GLN A 1 142 ? -8.648 -5.510 7.771 1.00 96.69 142 GLN A N 1
ATOM 1171 C CA . GLN A 1 142 ? -9.237 -6.211 8.918 1.00 96.69 142 GLN A CA 1
ATOM 1172 C C . GLN A 1 142 ? -8.215 -6.442 10.046 1.00 96.69 142 GLN A C 1
ATOM 1174 O O . GLN A 1 142 ? -8.481 -6.134 11.207 1.00 96.69 142 GLN A O 1
ATOM 1179 N N . GLY A 1 143 ? -7.024 -6.950 9.712 1.00 96.25 143 GLY A N 1
ATOM 1180 C CA . GLY A 1 143 ? -5.963 -7.214 10.687 1.00 96.25 143 GLY A CA 1
ATOM 1181 C C . GLY A 1 143 ? -5.430 -5.950 11.367 1.00 96.25 143 GLY A C 1
ATOM 1182 O O . GLY A 1 143 ? -5.159 -5.970 12.570 1.00 96.25 143 GLY A O 1
ATOM 1183 N N . LEU A 1 144 ? -5.334 -4.843 10.626 1.00 96.25 144 LEU A N 1
ATOM 1184 C CA . LEU A 1 144 ? -4.972 -3.528 11.155 1.00 96.25 144 LEU A CA 1
ATOM 1185 C C . LEU A 1 144 ? -6.031 -3.003 12.130 1.00 96.25 144 LEU A C 1
ATOM 1187 O O . LEU A 1 144 ? -5.674 -2.505 13.193 1.00 96.25 144 LEU A O 1
ATOM 1191 N N . LEU A 1 145 ? -7.322 -3.167 11.823 1.00 95.62 145 LEU A N 1
ATOM 1192 C CA . LEU A 1 145 ? -8.406 -2.770 12.729 1.00 95.62 145 LEU A CA 1
ATOM 1193 C C . LEU A 1 145 ? -8.390 -3.582 14.034 1.00 95.62 145 LEU A C 1
ATOM 1195 O O . LEU A 1 145 ? -8.485 -3.002 15.111 1.00 95.62 145 LEU A O 1
ATOM 1199 N N . VAL A 1 146 ? -8.175 -4.901 13.962 1.00 94.12 146 VAL A N 1
ATOM 1200 C CA . VAL A 1 146 ? -7.976 -5.753 15.159 1.00 94.12 146 VAL A CA 1
ATOM 1201 C C . VAL A 1 146 ? -6.735 -5.332 15.957 1.00 94.12 146 VAL A C 1
ATOM 1203 O O . VAL A 1 146 ? -6.687 -5.475 17.179 1.00 94.12 146 VAL A O 1
ATOM 1206 N N . SER A 1 147 ? -5.738 -4.794 15.259 1.00 95.75 147 SER A N 1
ATOM 1207 C CA . SER A 1 147 ? -4.477 -4.304 15.814 1.00 95.75 147 SER A CA 1
ATOM 1208 C C . SER A 1 147 ? -4.538 -2.876 16.357 1.00 95.75 147 SER A C 1
ATOM 1210 O O . SER A 1 147 ? -3.491 -2.357 16.730 1.00 95.75 147 SER A O 1
ATOM 1212 N N . ASP A 1 148 ? -5.723 -2.260 16.418 1.00 94.81 148 ASP A N 1
ATOM 1213 C CA . ASP A 1 148 ? -5.919 -0.870 16.855 1.00 94.81 148 ASP A CA 1
ATOM 1214 C C . ASP A 1 148 ? -5.158 0.155 15.992 1.00 94.81 148 ASP A C 1
ATOM 1216 O O . ASP A 1 148 ? -4.624 1.147 16.479 1.00 94.81 148 ASP A O 1
ATOM 1220 N N . MET A 1 149 ? -5.106 -0.093 14.677 1.00 95.25 149 MET A N 1
ATOM 1221 C CA . MET A 1 149 ? -4.440 0.760 13.681 1.00 95.25 149 MET A CA 1
ATOM 1222 C C . MET A 1 149 ? -5.437 1.329 12.647 1.00 95.25 149 MET A C 1
ATOM 1224 O O . MET A 1 149 ? -5.304 1.085 11.437 1.00 95.25 149 MET A O 1
ATOM 1228 N N . PRO A 1 150 ? -6.492 2.050 13.086 1.00 94.56 150 PRO A N 1
ATOM 1229 C CA . PRO A 1 150 ? -7.579 2.482 12.208 1.00 94.56 150 PRO A CA 1
ATOM 1230 C C . PRO A 1 150 ? -7.150 3.541 11.193 1.00 94.56 150 PRO A C 1
ATOM 1232 O O . PRO A 1 150 ? -7.723 3.626 10.105 1.00 94.56 150 PRO A O 1
ATOM 1235 N N . ILE A 1 151 ? -6.136 4.344 11.508 1.00 94.38 151 ILE A N 1
ATOM 1236 C CA . ILE A 1 151 ? -5.724 5.440 10.639 1.00 94.38 151 ILE A CA 1
ATOM 1237 C C . ILE A 1 151 ? -4.894 4.878 9.475 1.00 94.38 151 ILE A C 1
ATOM 1239 O O . ILE A 1 151 ? -5.090 5.287 8.328 1.00 94.38 151 ILE A O 1
ATOM 1243 N N . THR A 1 152 ? -4.021 3.896 9.731 1.00 95.69 152 THR A N 1
ATOM 1244 C CA . THR A 1 152 ? -3.324 3.160 8.664 1.00 95.69 152 THR A CA 1
ATOM 1245 C C . THR A 1 152 ? -4.314 2.379 7.800 1.00 95.69 152 THR A C 1
ATOM 1247 O O . THR A 1 152 ? -4.230 2.449 6.573 1.00 95.69 152 THR A O 1
ATOM 1250 N N . ALA A 1 153 ? -5.294 1.702 8.411 1.00 96.25 153 ALA A N 1
ATOM 1251 C CA . ALA A 1 153 ? -6.346 0.994 7.682 1.00 96.25 153 ALA A CA 1
ATOM 1252 C C . ALA A 1 153 ? -7.118 1.931 6.734 1.00 96.25 153 ALA A C 1
ATOM 1254 O O . ALA A 1 153 ? -7.188 1.670 5.532 1.00 96.25 153 ALA A O 1
ATOM 1255 N N . ARG A 1 154 ? -7.618 3.071 7.236 1.00 95.75 154 ARG A N 1
ATOM 1256 C CA . ARG A 1 154 ? -8.312 4.084 6.419 1.00 95.75 154 ARG A CA 1
ATOM 1257 C C . ARG A 1 154 ? -7.410 4.660 5.326 1.00 95.75 154 ARG A C 1
ATOM 1259 O O . ARG A 1 154 ? -7.858 4.850 4.200 1.00 95.75 154 ARG A O 1
ATOM 1266 N N . GLY A 1 155 ? -6.127 4.879 5.617 1.00 95.19 155 GLY A N 1
ATOM 1267 C CA . GLY A 1 155 ? -5.146 5.352 4.637 1.00 95.19 155 GLY A CA 1
ATOM 1268 C C . GLY A 1 155 ? -4.972 4.414 3.435 1.00 95.19 155 GLY A C 1
ATOM 1269 O O . GLY A 1 155 ? -4.857 4.898 2.306 1.00 95.19 155 GLY A O 1
ATOM 1270 N N . ILE A 1 156 ? -5.005 3.093 3.659 1.00 95.75 156 ILE A N 1
ATOM 1271 C CA . ILE A 1 156 ? -4.979 2.085 2.587 1.00 95.75 156 ILE A CA 1
ATOM 1272 C C . ILE A 1 156 ? -6.248 2.184 1.740 1.00 95.75 156 ILE A C 1
ATOM 1274 O O . ILE A 1 156 ? -6.153 2.285 0.519 1.00 95.75 156 ILE A O 1
ATOM 1278 N N . VAL A 1 157 ? -7.426 2.216 2.370 1.00 96.62 157 VAL A N 1
ATOM 1279 C CA . VAL A 1 157 ? -8.713 2.311 1.657 1.00 96.62 157 VAL A CA 1
ATOM 1280 C C . VAL A 1 157 ? -8.795 3.585 0.815 1.00 96.62 157 VAL A C 1
ATOM 1282 O O . VAL A 1 157 ? -9.181 3.529 -0.351 1.00 96.62 157 VAL A O 1
ATOM 1285 N N . ASN A 1 158 ? -8.342 4.718 1.352 1.00 96.00 158 ASN A N 1
ATOM 1286 C CA . ASN A 1 158 ? -8.321 5.989 0.626 1.00 96.00 158 ASN A CA 1
ATOM 1287 C C . ASN A 1 158 ? -7.370 5.945 -0.578 1.00 96.00 158 ASN A C 1
ATOM 1289 O O . ASN A 1 158 ? -7.697 6.479 -1.633 1.00 96.00 158 ASN A O 1
ATOM 1293 N N . HIS A 1 159 ? -6.228 5.254 -0.470 1.00 94.56 159 HIS A N 1
ATOM 1294 C CA . HIS A 1 159 ? -5.348 5.017 -1.621 1.00 94.56 159 HIS A CA 1
ATOM 1295 C C . HIS A 1 159 ? -6.048 4.188 -2.711 1.00 94.56 159 HIS A C 1
ATOM 1297 O O . HIS A 1 159 ? -5.884 4.462 -3.895 1.00 94.56 159 HIS A O 1
ATOM 1303 N N . LEU A 1 160 ? -6.854 3.188 -2.344 1.00 95.50 160 LEU A N 1
ATOM 1304 C CA . LEU A 1 160 ? -7.623 2.412 -3.325 1.00 95.50 160 LEU A CA 1
ATOM 1305 C C . LEU A 1 160 ? -8.747 3.245 -3.970 1.00 95.50 160 LEU A C 1
ATOM 1307 O O . LEU A 1 160 ? -8.981 3.113 -5.170 1.00 95.50 160 LEU A O 1
ATOM 1311 N N . LEU A 1 161 ? -9.392 4.145 -3.219 1.00 96.00 161 LEU A N 1
ATOM 1312 C CA . LEU A 1 161 ? -10.352 5.113 -3.770 1.00 96.00 161 LEU A CA 1
ATOM 1313 C C . LEU A 1 161 ? -9.691 6.069 -4.775 1.00 96.00 161 LEU A C 1
ATOM 1315 O O . LEU A 1 161 ? -10.284 6.382 -5.804 1.00 96.00 161 LEU A O 1
ATOM 1319 N N . GLU A 1 162 ? -8.451 6.497 -4.530 1.00 94.88 162 GLU A N 1
ATOM 1320 C CA . GLU A 1 162 ? -7.684 7.279 -5.508 1.00 94.88 162 GLU A CA 1
ATOM 1321 C C . GLU A 1 162 ? -7.466 6.506 -6.819 1.00 94.88 162 GLU A C 1
ATOM 1323 O O . GLU A 1 162 ? -7.589 7.092 -7.896 1.00 94.88 162 GLU A O 1
ATOM 1328 N N . TYR A 1 163 ? -7.207 5.192 -6.756 1.00 95.00 163 TYR A N 1
ATOM 1329 C CA . TYR A 1 163 ? -7.117 4.360 -7.959 1.00 95.00 163 TYR A CA 1
ATOM 1330 C C . TYR A 1 163 ? -8.427 4.314 -8.739 1.00 95.00 163 TYR A C 1
ATOM 1332 O O . TYR A 1 163 ? -8.400 4.501 -9.953 1.00 95.00 163 TYR A O 1
ATOM 1340 N N . VAL A 1 164 ? -9.570 4.146 -8.072 1.00 95.56 164 VAL A N 1
ATOM 1341 C CA . VAL A 1 164 ? -10.870 4.191 -8.758 1.00 95.56 164 VAL A CA 1
ATOM 1342 C C . VAL A 1 164 ? -11.127 5.572 -9.361 1.00 95.56 164 VAL A C 1
ATOM 1344 O O . VAL A 1 164 ? -11.564 5.676 -10.503 1.00 95.56 164 VAL A O 1
ATOM 1347 N N . SER A 1 165 ? -10.808 6.641 -8.631 1.00 94.56 165 SER A N 1
ATOM 1348 C CA . SER A 1 165 ? -11.001 8.015 -9.102 1.00 94.56 165 SER A CA 1
ATOM 1349 C C . SER A 1 165 ? -10.183 8.336 -10.359 1.00 94.56 165 SER A C 1
ATOM 1351 O O . SER A 1 165 ? -10.671 9.036 -11.247 1.00 94.56 165 SER A O 1
ATOM 1353 N N . GLU A 1 166 ? -8.953 7.821 -10.458 1.00 94.25 166 GLU A N 1
ATOM 1354 C CA . GLU A 1 166 ? -8.068 8.087 -11.596 1.00 94.25 166 GLU A CA 1
ATOM 1355 C C . GLU A 1 166 ? -8.211 7.089 -12.748 1.00 94.25 166 GLU A C 1
ATOM 1357 O O . GLU A 1 166 ? -8.179 7.494 -13.910 1.00 94.25 166 GLU A O 1
ATOM 1362 N N . PHE A 1 167 ? -8.366 5.801 -12.441 1.00 93.38 167 PHE A N 1
ATOM 1363 C CA . PHE A 1 167 ? -8.301 4.715 -13.422 1.00 93.38 167 PHE A CA 1
ATOM 1364 C C . PHE A 1 167 ? -9.653 4.033 -13.678 1.00 93.38 167 PHE A C 1
ATOM 1366 O O . PHE A 1 167 ? -9.755 3.244 -14.613 1.00 93.38 167 PHE A O 1
ATOM 1373 N N . GLY A 1 168 ? -10.690 4.328 -12.886 1.00 93.75 168 GLY A N 1
ATOM 1374 C CA . GLY A 1 168 ? -12.037 3.752 -13.025 1.00 93.75 168 GLY A CA 1
ATOM 1375 C C . GLY A 1 168 ? -12.210 2.354 -12.420 1.00 93.75 168 GLY A C 1
ATOM 1376 O O . GLY A 1 168 ? -13.269 1.751 -12.563 1.00 93.75 168 GLY A O 1
ATOM 1377 N N . PHE A 1 169 ? -11.179 1.813 -11.775 1.00 94.25 169 PHE A N 1
ATOM 1378 C CA . PHE A 1 169 ? -11.205 0.545 -11.040 1.00 94.25 169 PHE A CA 1
ATOM 1379 C C . PHE A 1 169 ? -9.979 0.457 -10.128 1.00 94.25 169 PHE A C 1
ATOM 1381 O O . PHE A 1 169 ? -9.043 1.251 -10.250 1.00 94.25 169 PHE A O 1
ATOM 1388 N N . VAL A 1 170 ? -9.945 -0.538 -9.239 1.00 95.38 170 VAL A N 1
ATOM 1389 C CA . VAL A 1 170 ? -8.732 -0.867 -8.480 1.00 95.38 170 VAL A CA 1
ATOM 1390 C C . VAL A 1 170 ? -7.883 -1.889 -9.251 1.00 95.38 170 VAL A C 1
ATOM 1392 O O . VAL A 1 170 ? -8.340 -3.015 -9.468 1.00 95.38 170 VAL A O 1
ATOM 1395 N N . PRO A 1 171 ? -6.643 -1.569 -9.661 1.00 95.00 171 PRO A N 1
ATOM 1396 C CA . PRO A 1 171 ? -5.759 -2.534 -10.309 1.00 95.00 171 PRO A CA 1
ATOM 1397 C C . PRO A 1 171 ? -5.391 -3.692 -9.385 1.00 95.00 171 PRO A C 1
ATOM 1399 O O . PRO A 1 171 ? -5.357 -3.544 -8.169 1.00 95.00 171 PRO A O 1
ATOM 1402 N N . ASN A 1 172 ? -5.035 -4.838 -9.969 1.00 94.56 172 ASN A N 1
ATOM 1403 C CA . ASN A 1 172 ? -4.613 -6.031 -9.225 1.00 94.56 172 ASN A CA 1
ATOM 1404 C C . ASN A 1 172 ? -3.519 -5.721 -8.183 1.00 94.56 172 ASN A C 1
ATOM 1406 O O . ASN A 1 172 ? -3.584 -6.216 -7.061 1.00 94.56 172 ASN A O 1
ATOM 1410 N N . GLY A 1 173 ? -2.568 -4.846 -8.520 1.00 93.06 173 GLY A N 1
ATOM 1411 C CA . GLY A 1 173 ? -1.600 -4.330 -7.561 1.00 93.06 173 GLY A CA 1
ATOM 1412 C C . GLY A 1 173 ? -1.060 -2.951 -7.925 1.00 93.06 173 GLY A C 1
ATOM 1413 O O . GLY A 1 173 ? -1.309 -2.435 -9.015 1.00 93.06 173 GLY A O 1
ATOM 1414 N N . GLY A 1 174 ? -0.279 -2.357 -7.020 1.00 92.25 174 GLY A N 1
ATOM 1415 C CA . GLY A 1 174 ? 0.235 -0.981 -7.113 1.00 92.25 174 GLY A CA 1
ATOM 1416 C C . GLY A 1 174 ? 1.359 -0.758 -8.134 1.00 92.25 174 GLY A C 1
ATOM 1417 O O . GLY A 1 174 ? 2.342 -0.079 -7.834 1.00 92.25 174 GLY A O 1
ATOM 1418 N N . ARG A 1 175 ? 1.268 -1.352 -9.331 1.00 92.50 175 ARG A N 1
ATOM 1419 C CA . ARG A 1 175 ? 2.282 -1.265 -10.395 1.00 92.50 175 ARG A CA 1
ATOM 1420 C C . ARG A 1 175 ? 1.643 -0.943 -11.744 1.00 92.50 175 ARG A C 1
ATOM 1422 O O . ARG A 1 175 ? 0.579 -1.461 -12.060 1.00 92.50 175 ARG A O 1
ATOM 1429 N N . ILE A 1 176 ? 2.321 -0.156 -12.580 1.00 91.00 176 ILE A N 1
ATOM 1430 C CA . ILE A 1 176 ? 1.785 0.312 -13.876 1.00 91.00 176 ILE A CA 1
ATOM 1431 C C . ILE A 1 176 ? 1.355 -0.827 -14.817 1.00 91.00 176 ILE A C 1
ATOM 1433 O O . ILE A 1 176 ? 0.374 -0.705 -15.541 1.00 91.00 176 ILE A O 1
ATOM 1437 N N . TYR A 1 177 ? 2.032 -1.975 -14.773 1.00 90.75 177 TYR A N 1
ATOM 1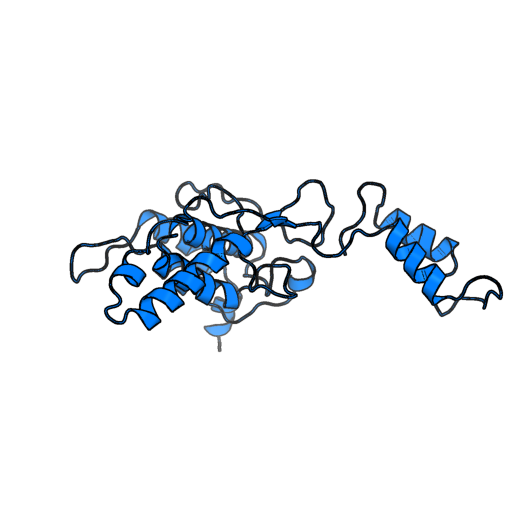438 C CA . TYR A 1 177 ? 1.709 -3.145 -15.599 1.00 90.75 177 TYR A CA 1
ATOM 1439 C C . TYR A 1 177 ? 0.484 -3.942 -15.103 1.00 90.75 177 TYR A C 1
ATOM 1441 O O . TYR A 1 177 ? 0.140 -4.971 -15.693 1.00 90.75 177 TYR A O 1
ATOM 1449 N N . TYR A 1 178 ? -0.161 -3.498 -14.017 1.00 92.88 178 TYR A N 1
ATOM 1450 C CA . TYR A 1 178 ? -1.450 -4.006 -13.544 1.00 92.88 178 TYR A CA 1
ATOM 1451 C C . TYR A 1 178 ? -2.646 -3.188 -14.054 1.00 92.88 178 TYR A C 1
ATOM 1453 O O . TYR A 1 178 ? -3.771 -3.622 -13.846 1.00 92.88 178 TYR A O 1
ATOM 1461 N N . LEU A 1 179 ? -2.446 -2.083 -14.787 1.00 91.38 179 LEU A N 1
ATOM 1462 C CA . LEU A 1 179 ? -3.528 -1.224 -15.314 1.00 91.38 179 LEU A CA 1
ATOM 1463 C C . LEU A 1 179 ? -4.448 -1.887 -16.361 1.00 91.38 179 LEU A C 1
ATOM 1465 O O . LEU A 1 179 ? -5.315 -1.234 -16.926 1.00 91.38 179 LEU A O 1
ATOM 1469 N N . THR A 1 180 ? -4.277 -3.177 -16.637 1.00 88.88 180 THR A N 1
ATOM 1470 C CA . THR A 1 180 ? -5.124 -3.960 -17.549 1.00 88.88 180 THR A CA 1
ATOM 1471 C C . THR A 1 180 ? -5.925 -5.050 -16.839 1.00 88.88 180 THR A C 1
ATOM 1473 O O . THR A 1 180 ? -6.639 -5.803 -17.496 1.00 88.88 180 THR A O 1
ATOM 1476 N N . ARG A 1 181 ? -5.780 -5.197 -15.515 1.00 90.38 181 ARG A N 1
ATOM 1477 C CA . ARG A 1 181 ? -6.430 -6.263 -14.741 1.00 90.38 181 ARG A CA 1
ATOM 1478 C C . ARG A 1 181 ? -6.749 -5.828 -13.316 1.00 90.38 181 ARG A C 1
ATOM 1480 O O . ARG A 1 181 ? -5.949 -5.150 -12.678 1.00 90.38 181 ARG A O 1
ATOM 1487 N N . SER A 1 182 ? -7.871 -6.309 -12.796 1.00 93.19 182 SER A N 1
ATOM 1488 C CA . SER A 1 182 ? -8.267 -6.142 -11.395 1.00 93.19 182 SER A CA 1
ATOM 1489 C C . SER A 1 182 ? -8.165 -7.472 -10.622 1.00 93.19 182 SER A C 1
ATOM 1491 O O . SER A 1 182 ? -7.499 -8.417 -11.060 1.00 93.19 182 SER A O 1
ATOM 1493 N N . GLN A 1 183 ? -8.778 -7.517 -9.446 1.00 89.56 183 GLN A N 1
ATOM 1494 C CA . GLN A 1 183 ? -8.955 -8.649 -8.537 1.00 89.56 183 GLN A CA 1
ATOM 1495 C C . GLN A 1 183 ? -10.385 -8.595 -7.965 1.00 89.56 183 GLN A C 1
ATOM 1497 O O . GLN A 1 183 ? -11.081 -7.614 -8.227 1.00 89.56 183 GLN A O 1
ATOM 1502 N N . PRO A 1 184 ? -10.849 -9.622 -7.223 1.00 90.44 184 PRO A N 1
ATOM 1503 C CA . PRO A 1 184 ? -12.190 -9.614 -6.643 1.00 90.44 184 PRO A CA 1
ATOM 1504 C C . PRO A 1 184 ? -12.508 -8.289 -5.924 1.00 90.44 184 PRO A C 1
ATOM 1506 O O . PRO A 1 184 ? -11.694 -7.851 -5.104 1.00 90.44 184 PRO A O 1
ATOM 1509 N N . PRO A 1 185 ? -13.646 -7.641 -6.235 1.00 91.06 185 PRO A N 1
ATOM 1510 C CA . PRO A 1 185 ? -13.948 -6.316 -5.717 1.00 91.06 185 PRO A CA 1
ATOM 1511 C C . PRO A 1 185 ? -14.337 -6.388 -4.240 1.00 91.06 185 PRO A C 1
ATOM 1513 O O . PRO A 1 185 ? -15.333 -7.004 -3.878 1.00 91.06 185 PRO A O 1
ATOM 1516 N N . MET A 1 186 ? -13.539 -5.741 -3.389 1.00 94.69 186 MET A N 1
ATOM 1517 C CA . MET A 1 186 ? -13.729 -5.699 -1.930 1.00 94.69 186 MET A CA 1
ATOM 1518 C C . MET A 1 186 ? -13.750 -4.258 -1.389 1.00 94.69 186 MET A C 1
ATOM 1520 O O . MET A 1 186 ? -13.796 -4.050 -0.178 1.00 94.69 186 MET A O 1
ATOM 1524 N N . LEU A 1 187 ? -13.672 -3.241 -2.260 1.00 96.25 187 LEU A N 1
ATOM 1525 C CA . LEU A 1 187 ? -13.478 -1.849 -1.839 1.00 96.25 187 LEU A CA 1
ATOM 1526 C C . LEU A 1 187 ? -14.677 -1.289 -1.065 1.00 96.25 187 LEU A C 1
ATOM 1528 O O . LEU A 1 187 ? -14.470 -0.627 -0.054 1.00 96.25 187 LEU A O 1
ATOM 1532 N N . SER A 1 188 ? -15.914 -1.579 -1.480 1.00 95.69 188 SER A N 1
ATOM 1533 C CA . SER A 1 188 ? -17.119 -1.142 -0.756 1.00 95.69 188 SER A CA 1
ATOM 1534 C C . SER A 1 188 ? -17.160 -1.687 0.673 1.00 95.69 188 SER A C 1
ATOM 1536 O O . SER A 1 188 ? -17.479 -0.956 1.612 1.00 95.69 188 SER A O 1
ATOM 1538 N N . ASP A 1 189 ? -16.771 -2.951 0.852 1.00 95.62 189 ASP A N 1
ATOM 1539 C CA . ASP A 1 189 ? -16.695 -3.579 2.169 1.00 95.62 189 ASP A CA 1
ATOM 1540 C C . ASP A 1 189 ? -15.577 -2.958 3.007 1.00 95.62 189 ASP A C 1
ATOM 1542 O O . ASP A 1 189 ? -15.788 -2.662 4.180 1.00 95.62 189 ASP A O 1
ATOM 1546 N N . MET A 1 190 ? -14.414 -2.676 2.410 1.00 97.38 190 MET A N 1
ATOM 1547 C CA . MET A 1 190 ? -13.334 -1.962 3.097 1.00 97.38 190 MET A CA 1
ATOM 1548 C C . MET A 1 190 ? -13.752 -0.557 3.541 1.00 97.38 190 MET A C 1
ATOM 1550 O O . MET A 1 190 ? -13.479 -0.186 4.680 1.00 97.38 190 MET A O 1
ATOM 1554 N N . VAL A 1 191 ? -14.444 0.203 2.683 1.00 97.44 191 VAL A N 1
ATOM 1555 C 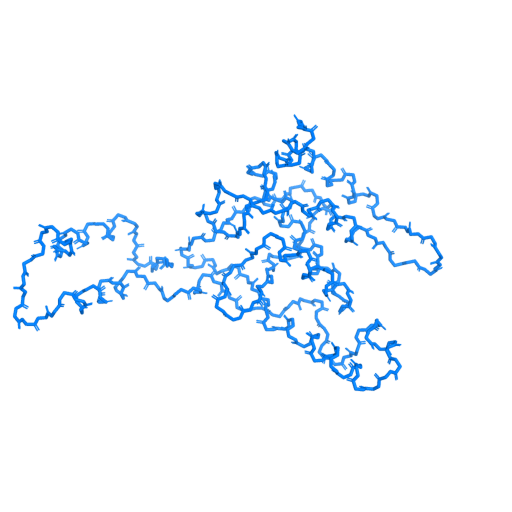CA . VAL A 1 191 ? -14.997 1.525 3.024 1.00 97.44 191 VAL A CA 1
ATOM 1556 C C . VAL A 1 191 ? -15.945 1.402 4.213 1.00 97.44 191 VAL A C 1
ATOM 1558 O O . VAL A 1 191 ? -15.796 2.133 5.189 1.00 97.44 191 VAL A O 1
ATOM 1561 N N . LYS A 1 192 ? -16.864 0.430 4.190 1.00 95.81 192 LYS A N 1
ATOM 1562 C CA . LYS A 1 192 ? -17.782 0.177 5.307 1.00 95.81 192 LYS A CA 1
ATOM 1563 C C . LYS A 1 192 ? -17.051 -0.200 6.600 1.00 95.81 192 LYS A C 1
ATOM 1565 O O . LYS A 1 192 ? -17.475 0.222 7.674 1.00 95.81 192 LYS A O 1
ATOM 1570 N N . LEU A 1 193 ? -15.979 -0.991 6.512 1.00 95.69 193 LEU A N 1
ATOM 1571 C CA . LEU A 1 193 ? -15.177 -1.399 7.669 1.00 95.69 193 LEU A CA 1
ATOM 1572 C C . LEU A 1 193 ? -14.506 -0.200 8.341 1.00 95.69 193 LEU A C 1
ATOM 1574 O O . LEU A 1 193 ? -14.634 -0.045 9.552 1.00 95.69 193 LEU A O 1
ATOM 1578 N N . VAL A 1 194 ? -13.829 0.655 7.570 1.00 95.81 194 VAL A N 1
ATOM 1579 C CA . VAL A 1 194 ? -13.089 1.805 8.123 1.00 95.81 194 VAL A CA 1
ATOM 1580 C C . VAL A 1 194 ? -13.984 2.999 8.464 1.00 95.81 194 VAL A C 1
ATOM 1582 O O . VAL A 1 194 ? -13.565 3.866 9.222 1.00 95.81 194 VAL A O 1
ATOM 1585 N N . ALA A 1 195 ? -15.212 3.043 7.937 1.00 95.75 195 ALA A N 1
ATOM 1586 C CA . ALA A 1 195 ? -16.218 4.038 8.303 1.00 95.75 195 ALA A CA 1
ATOM 1587 C C . ALA A 1 195 ? -16.859 3.772 9.671 1.00 95.75 195 ALA A C 1
ATOM 1589 O O . ALA A 1 195 ? -17.544 4.642 10.201 1.00 95.75 195 ALA A O 1
ATOM 1590 N N . ARG A 1 196 ? -16.719 2.563 10.224 1.00 92.88 196 ARG A N 1
ATOM 1591 C CA . ARG A 1 196 ? -17.364 2.201 11.486 1.00 92.88 196 ARG A CA 1
ATOM 1592 C C . ARG A 1 196 ? -16.708 2.943 12.648 1.00 92.88 196 ARG A C 1
ATOM 1594 O O . ARG A 1 196 ? -15.497 2.855 12.839 1.00 92.88 196 ARG A O 1
ATOM 1601 N N . LEU A 1 197 ? -17.517 3.622 13.452 1.00 84.56 197 LEU A N 1
ATOM 1602 C CA . LEU A 1 197 ? -17.062 4.313 14.652 1.00 84.56 197 LEU A CA 1
ATOM 1603 C C . LEU A 1 197 ? -17.072 3.362 15.861 1.00 84.56 197 LEU A C 1
ATOM 1605 O O . LEU A 1 197 ? -17.909 2.453 15.933 1.00 84.56 197 LEU A O 1
ATOM 1609 N N . PRO A 1 198 ? -16.148 3.532 16.822 1.00 73.62 198 PRO A N 1
ATOM 1610 C CA . PRO A 1 198 ? -16.183 2.784 18.071 1.00 73.62 198 PRO A CA 1
ATOM 1611 C C . PRO A 1 198 ? -17.386 3.240 18.912 1.00 73.62 198 PRO A C 1
ATOM 1613 O O . PRO A 1 198 ? -17.403 4.358 19.421 1.00 73.62 198 PRO A O 1
ATOM 1616 N N . VAL A 1 199 ? -18.387 2.369 19.073 1.00 69.56 199 VAL A N 1
ATOM 1617 C CA . VAL A 1 199 ? -19.580 2.637 19.894 1.00 69.56 199 VAL A CA 1
ATOM 1618 C C . VAL A 1 199 ? -19.564 1.771 21.150 1.00 69.56 199 VAL A C 1
ATOM 1620 O O . VAL A 1 199 ? -19.345 0.561 21.087 1.00 69.56 199 VAL A O 1
ATOM 1623 N N . ASN A 1 200 ? -19.865 2.377 22.298 1.00 58.75 200 ASN A N 1
ATOM 1624 C CA . ASN A 1 200 ? -20.177 1.653 23.529 1.00 58.75 200 ASN A CA 1
ATOM 1625 C C . ASN A 1 200 ? -21.637 1.158 23.468 1.00 58.75 200 ASN A C 1
ATOM 1627 O O . ASN A 1 200 ? -22.526 1.802 24.020 1.00 58.75 200 ASN A O 1
ATOM 1631 N N . GLY A 1 201 ? -21.916 0.054 22.767 1.00 60.94 201 GLY A N 1
ATOM 1632 C CA . GLY A 1 201 ? -23.281 -0.481 22.651 1.00 60.94 201 GLY A CA 1
ATOM 1633 C C . GLY A 1 201 ? -23.492 -1.475 21.505 1.00 60.94 201 GLY A C 1
ATOM 1634 O O . GLY A 1 201 ? -22.543 -1.883 20.842 1.00 60.94 201 GLY A O 1
ATOM 1635 N N . SER A 1 202 ? -24.747 -1.889 21.290 1.00 56.97 202 SER A N 1
ATOM 1636 C CA . SER A 1 202 ? -25.140 -2.828 20.222 1.00 56.97 202 SER A CA 1
ATOM 1637 C C . SER A 1 202 ? -25.325 -2.176 18.849 1.00 56.97 202 SER A C 1
ATOM 1639 O O . SER A 1 202 ? -25.318 -2.885 17.842 1.00 56.97 202 SER A O 1
ATOM 1641 N N . ASP A 1 203 ? -25.486 -0.853 18.798 1.00 64.75 203 ASP A N 1
ATOM 1642 C CA . ASP A 1 203 ? -25.703 -0.128 17.548 1.00 64.75 203 ASP A CA 1
ATOM 1643 C C . ASP A 1 203 ? -24.369 0.252 16.903 1.00 64.75 203 ASP A C 1
ATOM 1645 O O . ASP A 1 203 ? -23.416 0.649 17.572 1.00 64.75 203 ASP A O 1
ATOM 1649 N N . SER A 1 204 ? -24.287 0.088 15.582 1.00 73.94 204 SER A N 1
ATOM 1650 C CA . SER A 1 204 ? -23.114 0.500 14.810 1.00 73.94 204 SER A CA 1
ATOM 1651 C C . SER A 1 204 ? -23.334 1.906 14.275 1.00 73.94 204 SER A C 1
ATOM 1653 O O . SER A 1 204 ? -24.229 2.118 13.461 1.00 73.94 204 SER A O 1
ATOM 1655 N N . GLU A 1 205 ? -22.505 2.840 14.723 1.00 88.62 205 GLU A N 1
ATOM 1656 C CA . GLU A 1 205 ? -22.441 4.198 14.192 1.00 88.62 205 GLU A CA 1
ATOM 1657 C C . GLU A 1 205 ? -21.373 4.263 13.092 1.00 88.62 205 GLU A C 1
ATOM 1659 O O . GLU A 1 205 ? -20.370 3.538 13.134 1.00 88.62 205 GLU A O 1
ATOM 1664 N N . TYR A 1 206 ? -21.607 5.098 12.083 1.00 92.81 206 TYR A N 1
ATOM 1665 C CA . TYR A 1 206 ? -20.739 5.236 10.919 1.00 92.81 206 TYR A CA 1
ATOM 1666 C C . TYR A 1 206 ? -20.373 6.705 10.690 1.00 92.81 206 TYR A C 1
ATOM 1668 O O . TYR A 1 206 ? -21.191 7.593 10.910 1.00 92.81 206 TYR A O 1
ATOM 1676 N N . ASP A 1 207 ? -19.160 6.948 10.196 1.00 94.38 207 ASP A N 1
ATOM 1677 C CA . ASP A 1 207 ? -18.710 8.244 9.684 1.00 94.38 207 ASP A CA 1
ATOM 1678 C C . ASP A 1 207 ? -19.474 8.565 8.384 1.00 94.38 207 ASP A C 1
ATOM 1680 O O . ASP A 1 207 ? -19.076 8.183 7.280 1.00 94.38 207 ASP A O 1
ATOM 1684 N N . GLU A 1 208 ? -20.634 9.214 8.520 1.00 94.25 208 GLU A N 1
ATOM 1685 C CA . GLU A 1 208 ? -21.495 9.571 7.386 1.00 94.25 208 GLU A CA 1
ATOM 1686 C C . GLU A 1 208 ? -20.812 10.523 6.399 1.00 94.25 208 GLU A C 1
ATOM 1688 O O . GLU A 1 208 ? -21.099 10.475 5.200 1.00 94.25 208 GLU A O 1
ATOM 1693 N N . GLU A 1 209 ? -19.912 11.382 6.882 1.00 95.00 209 GLU A N 1
ATOM 1694 C CA . GLU A 1 209 ? -19.161 12.319 6.050 1.00 95.00 209 GLU A CA 1
ATOM 1695 C C . GLU A 1 209 ? -18.213 11.549 5.123 1.00 95.00 209 GLU A C 1
ATOM 1697 O O . GLU A 1 209 ? -18.241 11.729 3.903 1.00 95.00 209 GLU A O 1
ATOM 1702 N N . TYR A 1 210 ? -17.467 10.592 5.680 1.00 96.06 210 TYR A N 1
ATOM 1703 C CA . TYR A 1 210 ? -16.619 9.684 4.913 1.00 96.06 210 TYR A CA 1
ATOM 1704 C C . TYR A 1 210 ? -17.397 8.864 3.888 1.00 96.06 210 TYR A C 1
ATOM 1706 O O . TYR A 1 210 ? -16.982 8.761 2.733 1.00 96.06 210 TYR A O 1
ATOM 1714 N N . LEU A 1 211 ? -18.533 8.288 4.291 1.00 96.31 211 LEU A N 1
ATOM 1715 C CA . LEU A 1 211 ? -19.366 7.491 3.391 1.00 96.31 211 LEU A CA 1
ATOM 1716 C C . LEU A 1 211 ? -19.909 8.337 2.235 1.00 96.31 211 LEU A C 1
ATOM 1718 O O . LEU A 1 211 ? -19.869 7.899 1.085 1.00 96.31 211 LEU A O 1
ATOM 1722 N N . ARG A 1 212 ? -20.368 9.562 2.520 1.00 96.31 212 ARG A N 1
ATOM 1723 C CA . ARG A 1 212 ? -20.852 10.507 1.505 1.00 96.31 212 ARG A CA 1
ATOM 1724 C C . ARG A 1 212 ? -19.753 10.897 0.520 1.00 96.31 212 ARG A C 1
ATOM 1726 O O . ARG A 1 212 ? -20.038 11.022 -0.668 1.00 96.31 212 ARG A O 1
ATOM 1733 N N . ALA A 1 213 ? -18.522 11.057 0.997 1.00 96.31 213 ALA A N 1
ATOM 1734 C CA . ALA A 1 213 ? -17.367 11.355 0.160 1.00 96.31 213 ALA A CA 1
ATOM 1735 C C . ALA A 1 213 ? -16.928 10.154 -0.701 1.00 96.31 213 ALA A C 1
ATOM 1737 O O . ALA A 1 213 ? -16.581 10.317 -1.871 1.00 96.31 213 ALA A O 1
ATOM 1738 N N . ALA A 1 214 ? -16.958 8.937 -0.150 1.00 96.62 214 ALA A N 1
ATOM 1739 C CA . ALA A 1 214 ? -16.516 7.726 -0.843 1.00 96.62 214 ALA A CA 1
ATOM 1740 C C . ALA A 1 214 ? -17.529 7.207 -1.880 1.00 96.62 214 ALA A C 1
ATOM 1742 O O . ALA A 1 214 ? -17.125 6.656 -2.907 1.00 96.62 214 ALA A O 1
ATOM 1743 N N . LEU A 1 215 ? -18.834 7.373 -1.637 1.00 95.12 215 LEU A N 1
ATOM 1744 C CA . LEU A 1 215 ? -19.893 6.777 -2.460 1.00 95.12 215 LEU A CA 1
ATOM 1745 C C . LEU A 1 215 ? -19.810 7.146 -3.958 1.00 95.12 215 LEU A C 1
ATOM 1747 O O . LEU A 1 215 ? -19.792 6.222 -4.771 1.00 95.12 215 LEU A O 1
ATOM 1751 N N . PRO A 1 216 ? -19.653 8.425 -4.362 1.00 94.50 216 PRO A N 1
ATOM 1752 C CA . PRO A 1 216 ? -19.564 8.786 -5.781 1.00 94.50 216 PRO A CA 1
ATOM 1753 C C . PRO A 1 216 ? -18.328 8.218 -6.489 1.00 94.50 216 PRO A C 1
ATOM 1755 O O . PRO A 1 216 ? -18.279 8.178 -7.718 1.00 94.50 216 PRO A O 1
ATOM 1758 N N . ILE A 1 217 ? -17.296 7.833 -5.730 1.00 95.38 217 ILE A N 1
ATOM 1759 C CA . ILE A 1 217 ? -16.097 7.183 -6.263 1.00 95.38 217 ILE A CA 1
ATOM 1760 C C . ILE A 1 217 ? -16.376 5.693 -6.460 1.00 95.38 217 ILE A C 1
ATOM 1762 O O . ILE A 1 217 ? -16.068 5.163 -7.521 1.00 95.38 217 ILE A O 1
ATOM 1766 N N . LEU A 1 218 ? -17.005 5.033 -5.481 1.00 94.25 218 LEU A N 1
ATOM 1767 C CA . LEU A 1 218 ? -17.389 3.619 -5.572 1.00 94.25 218 LEU A CA 1
ATOM 1768 C C . LEU A 1 218 ? -18.329 3.340 -6.752 1.00 94.25 218 LEU A C 1
ATOM 1770 O O . LEU A 1 218 ? -18.170 2.328 -7.425 1.00 94.25 218 LEU A O 1
ATOM 1774 N N . GLU A 1 219 ? -19.260 4.250 -7.047 1.00 90.75 219 GLU A N 1
ATOM 1775 C CA . GLU A 1 219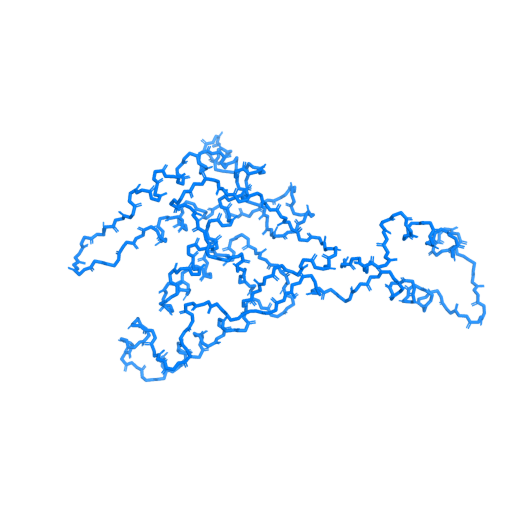 ? -20.174 4.137 -8.197 1.00 90.75 219 GLU A CA 1
ATOM 1776 C C . GLU A 1 219 ? -19.454 4.138 -9.556 1.00 90.75 219 GLU A C 1
ATOM 1778 O O . GLU A 1 219 ? -20.019 3.702 -10.558 1.00 90.75 219 GLU A O 1
ATOM 1783 N N . ARG A 1 220 ? -18.203 4.612 -9.609 1.00 87.88 220 ARG A N 1
ATOM 1784 C CA . ARG A 1 220 ? -17.376 4.606 -10.825 1.00 87.88 220 ARG A CA 1
ATOM 1785 C C . ARG A 1 220 ? -16.576 3.324 -11.005 1.00 87.88 220 ARG A C 1
ATOM 1787 O O . ARG A 1 220 ? -15.952 3.181 -12.053 1.00 87.88 220 ARG A O 1
ATOM 1794 N N . ASP A 1 221 ? -16.541 2.435 -10.012 1.00 83.06 221 ASP A N 1
ATOM 1795 C CA . ASP A 1 221 ? -15.765 1.200 -10.090 1.00 83.06 221 ASP A CA 1
ATOM 1796 C C . ASP A 1 221 ? -16.369 0.265 -11.147 1.00 83.06 221 ASP A C 1
ATOM 1798 O O . ASP A 1 221 ? -17.354 -0.438 -10.921 1.00 83.06 221 ASP A O 1
ATOM 1802 N N . THR A 1 222 ? -15.770 0.280 -12.335 1.00 68.88 222 THR A N 1
ATOM 1803 C CA . THR A 1 222 ? -16.248 -0.438 -13.526 1.00 68.88 222 THR A CA 1
ATOM 1804 C C . THR A 1 222 ? -16.362 -1.947 -13.313 1.00 68.88 222 THR A C 1
ATOM 1806 O O . THR A 1 222 ? -17.237 -2.580 -13.900 1.00 68.88 222 THR A O 1
ATOM 1809 N N . VAL A 1 223 ? -15.565 -2.523 -12.405 1.00 71.44 223 VAL A N 1
ATOM 1810 C CA . VAL A 1 223 ? -15.653 -3.949 -12.050 1.00 71.44 223 VAL A CA 1
ATOM 1811 C C . VAL A 1 223 ? -16.969 -4.261 -11.330 1.00 71.44 223 VAL A C 1
ATOM 1813 O O . VAL A 1 223 ? -17.569 -5.307 -11.573 1.00 71.44 223 VAL A O 1
ATOM 1816 N N . LEU A 1 224 ? -17.454 -3.352 -10.476 1.00 59.25 224 LEU A N 1
ATOM 1817 C CA . LEU A 1 224 ? -18.757 -3.496 -9.821 1.00 59.25 224 LEU A CA 1
ATOM 1818 C C . LEU A 1 224 ? -19.914 -3.297 -10.809 1.00 59.25 224 LEU A C 1
ATOM 1820 O O . LEU A 1 224 ? -20.926 -3.990 -10.706 1.00 59.25 224 LEU A O 1
ATOM 1824 N N . VAL A 1 225 ? -19.756 -2.396 -11.781 1.00 58.16 225 VAL A N 1
ATOM 1825 C CA . VAL A 1 225 ? -20.777 -2.114 -12.805 1.00 58.16 225 VAL A CA 1
ATOM 1826 C C . VAL A 1 225 ? -20.999 -3.322 -13.728 1.00 58.16 225 VAL A C 1
ATOM 1828 O O . VAL A 1 225 ? -22.146 -3.690 -13.998 1.00 58.16 225 VAL A O 1
ATOM 1831 N N . ASP A 1 226 ? -19.929 -3.995 -14.155 1.00 57.22 226 ASP A N 1
ATOM 1832 C CA . ASP A 1 226 ? -20.029 -5.170 -15.031 1.00 57.22 226 ASP A CA 1
ATOM 1833 C C . ASP A 1 226 ? -20.607 -6.398 -14.302 1.00 57.22 226 ASP A C 1
ATOM 1835 O O . ASP A 1 226 ? -21.379 -7.163 -14.884 1.00 57.22 226 ASP A O 1
ATOM 1839 N N . MET A 1 227 ? -20.324 -6.560 -13.002 1.00 52.66 227 MET A N 1
ATOM 1840 C CA . MET A 1 227 ? -20.897 -7.641 -12.184 1.00 52.66 227 MET A CA 1
ATOM 1841 C C . MET A 1 227 ? -22.404 -7.500 -11.934 1.00 52.66 227 MET A C 1
ATOM 1843 O O . MET A 1 227 ? -23.068 -8.504 -11.697 1.00 52.66 227 MET A O 1
ATOM 1847 N N . GLN A 1 228 ? -22.956 -6.285 -11.975 1.00 44.25 228 GLN A N 1
ATOM 1848 C CA . GLN A 1 228 ? -24.403 -6.057 -11.851 1.00 44.25 228 GLN A CA 1
ATOM 1849 C C . GLN A 1 228 ? -25.152 -6.178 -13.187 1.00 44.25 228 GLN A C 1
ATOM 1851 O O . GLN A 1 228 ? -26.382 -6.183 -13.205 1.00 44.25 228 GLN A O 1
ATOM 1856 N N . SER A 1 229 ? -24.418 -6.278 -14.299 1.00 45.12 229 SER A N 1
ATOM 1857 C CA . SER A 1 229 ? -24.958 -6.282 -15.664 1.00 45.12 229 SER A CA 1
ATOM 1858 C C . SER A 1 229 ? -25.043 -7.684 -16.293 1.00 45.12 229 SER A C 1
ATOM 1860 O O . SER A 1 229 ? -25.290 -7.797 -17.495 1.00 45.12 229 SER A O 1
ATOM 1862 N N . SER A 1 230 ? -24.838 -8.747 -15.506 1.00 39.66 230 SER A N 1
ATOM 1863 C CA . SER A 1 230 ? -24.870 -10.159 -15.936 1.00 39.66 230 SER A CA 1
ATOM 1864 C C . SER A 1 230 ? -25.816 -11.003 -15.089 1.00 39.66 230 SER A C 1
ATOM 1866 O O . SER A 1 230 ? -26.360 -11.978 -15.658 1.00 39.66 230 SER A O 1
#

Radius of gyration: 22.06 Å; chains: 1; bounding box: 62×36×61 Å

Sequence (230 aa):
MPIKENSSAFDILVDFQRRGLAMTEYQPNTQEPHDEQLRRFIHDHFDPPGTDLLPITPFDYQSLFHPPMVAGIQDEELRGWAFDLHKIWQSLGRIHNPNVKGSLLNSRKLDEPSLNRPANVLIVPGGRFRESYYWDSYWIVQGLLVSDMPITARGIVNHLLEYVSEFGFVPNGGRIYYLTRSQPPMLSDMVKLVARLPVNGSDSEYDEEYLRAALPILERDTVLVDMQSS